Protein AF-0000000077172138 (afdb_homodimer)

Foldseek 3Di:
DDPPPPPPPPDPDPPPPPDPDPPPPPPPQPPPPPNDGAAAEVQADEDPEDPVLVVVVSQLVSCVQVVPLVSNLVQADQQAWEAEDPDDIQGGSVSVSVVSVVVVVQFDGWGWNWHYWDDYSFKIKTWTWIWTGGPVGDIDIWIKMKIFGADPVNGTRYIYIYTDCVVSND/DPPPPPPPPPPPDPPPPPDPDPVPPPPPQPPPPPNDGQAAEPQADEDPEDPVLVVVVSQLVSCVQVVPLVVNLVQADQQAWEAEDPDDIQGGSVSVSVVSVVVVVQFDGWGWNWHYWDDYSFKIKTWTWIWTGGPVGDIDIWIKMKIFGADPVNGTRYIYIYTDCVVSND

Nearest PDB structures (foldseek):
  5aig-assembly2_B  TM=8.989E-01  e=1.393E-08  unidentified
  5jpu-assembly1_B  TM=8.636E-01  e=1.039E-07  Rhodococcus erythropolis
  5cf1-assembly3_D  TM=8.329E-01  e=5.317E-08  Rhodococcus erythropolis
  3f14-assembly1_A-2  TM=7.791E-01  e=7.745E-07  Cytophaga hutchinsonii ATCC 33406
  6isl-assembly1_B-2  TM=7.648E-01  e=1.199E-05  Streptomyces xiamenensis 318

Organism: Gloeobacter violaceus (strain ATCC 29082 / PCC 7421) (NCBI:txid251221)

Radius of gyration: 31.58 Å; Cα contacts (8 Å, |Δi|>4): 576; chains: 2; bounding box: 42×49×193 Å

Sequence (340 aa):
MRFAIGLNSSPGTSCSAVAPSEKDIPYGQTWHRSGRRPMITSNLRTNQLSATAYEWYLTYLTALDAKDLQQYEQFLADECTMYSNNDPPMVGKATIVQGLSQYWPSFGTLEHDLLNIYGTDAAFVLEALNHYTRTDGRAITLRAVAFTDRNAAGLVSGVRFYTDTGPLFTMRFAIGLNSSPGTSCSAVAPSEKDIPYGQTWHRSGRRPMITSNLRTNQLSATAYEWYLTYLTALDAKDLQQYEQFLADECTMYSNNDPPMVGKATIVQGLSQYWPSFGTLEHDLLNIYGTDAAFVLEALNHYTRTDGRAITLRAVAFTDRNAAGLVSGVRFYTDTGPLFT

pLDDT: mean 83.8, std 27.16, range [24.53, 98.94]

InterPro domains:
  IPR032710 NTF2-like domain superfamily [SSF54427] (52-167)
  IPR037401 SnoaL-like domain [PF12680] (60-154)

Solvent-accessible surface area (backbone atoms only — not comparable to full-atom values): 19250 Å² total; per-residue (Å²): 137,83,82,76,78,79,79,78,77,76,80,80,79,79,78,76,79,74,74,80,73,80,74,74,57,70,78,80,67,56,66,48,84,80,77,46,78,58,80,43,54,90,63,45,74,44,71,51,48,49,72,68,48,44,53,51,47,52,54,52,48,48,24,58,40,65,64,33,62,73,63,44,53,71,48,47,27,68,73,15,34,37,33,51,53,78,48,83,62,37,68,21,38,69,49,41,52,55,52,46,68,65,48,60,72,70,36,56,47,47,42,58,34,36,35,36,32,33,42,45,77,47,43,31,36,37,39,30,42,35,40,32,24,26,77,86,64,54,74,49,76,37,46,38,35,39,37,40,31,38,44,97,87,68,24,32,38,33,3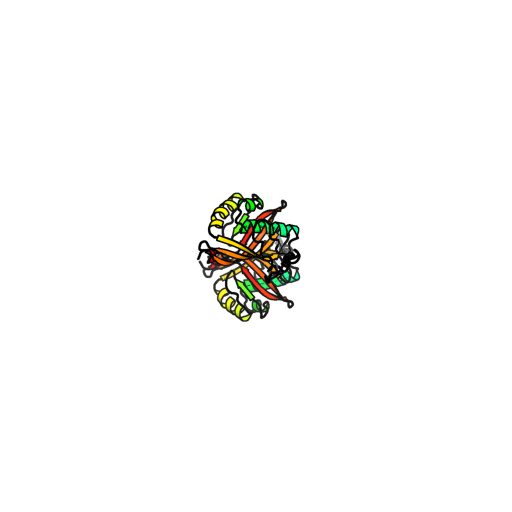8,40,36,36,64,72,63,64,70,68,78,102,136,82,81,74,78,77,79,78,76,74,81,80,80,78,78,76,78,74,72,77,73,81,74,75,56,71,77,80,66,56,67,48,84,80,79,45,78,56,79,43,55,90,63,44,75,44,70,52,48,48,74,68,47,42,54,52,48,52,55,53,48,48,23,58,40,65,66,33,62,73,63,44,54,71,48,47,27,67,72,15,35,38,33,50,52,77,49,81,62,37,68,22,38,68,50,41,51,54,51,47,66,64,47,61,73,70,36,57,48,48,41,60,33,36,36,36,32,34,41,44,76,47,42,30,38,38,37,30,42,36,40,32,26,26,76,85,63,53,75,49,76,37,45,36,35,39,36,41,31,37,45,98,86,68,26,32,40,34,38,40,36,35,65,72,62,63,70,70,77,102

Secondary structure (DSSP, 8-state):
---------------------GGGS-TT----TTSPPPPB-TT--EE-S-HHHHHHHHHHHHHHHTT-HHHHHTTEEEEEEEEETTSPPEESHHHHHHHHHHHGGGSS-EEEEEEEEEE-SSEEEEEEEEEEE-TTS-EEEEEEEEEEEE-TTS-EEEEEEEE--HHHH-/---------------------GGGS-TT----TTSPPPPB-TT--EE-S-HHHHHHHHHHHHHHHTT-HHHHHTTEEEEEEEEETTSPPEESHHHHHHHHHHHGGGSS-EEEEEEEEEE-SSEEEEEEEEEEE-TTS-EEEEEEEEEEEE-TTS-EEEEEEEE--HHHH-

Structure (mmCIF, N/CA/C/O backbone):
data_AF-0000000077172138-model_v1
#
loop_
_entity.id
_entity.type
_entity.pdbx_description
1 polymer 'Glr3052 protein'
#
loop_
_atom_site.group_PDB
_atom_site.id
_atom_site.type_symbol
_atom_site.label_atom_id
_atom_site.label_alt_id
_atom_site.label_comp_id
_atom_site.label_asym_id
_atom_site.label_entity_id
_atom_site.label_seq_id
_atom_site.pdbx_PDB_ins_code
_atom_site.Cartn_x
_atom_site.Cartn_y
_atom_site.Cartn_z
_atom_site.occupancy
_atom_site.B_iso_or_equiv
_atom_site.auth_seq_id
_atom_site.auth_comp_id
_atom_site.auth_asym_id
_atom_site.auth_atom_id
_atom_site.pdbx_PDB_model_num
ATOM 1 N N . MET A 1 1 ? 15.141 1.021 -97.438 1 25.89 1 MET A N 1
ATOM 2 C CA . MET A 1 1 ? 16.031 1.665 -96.5 1 25.89 1 MET A CA 1
ATOM 3 C C . MET A 1 1 ? 15.547 1.44 -95.062 1 25.89 1 MET A C 1
ATOM 5 O O . MET A 1 1 ? 14.547 2.031 -94.625 1 25.89 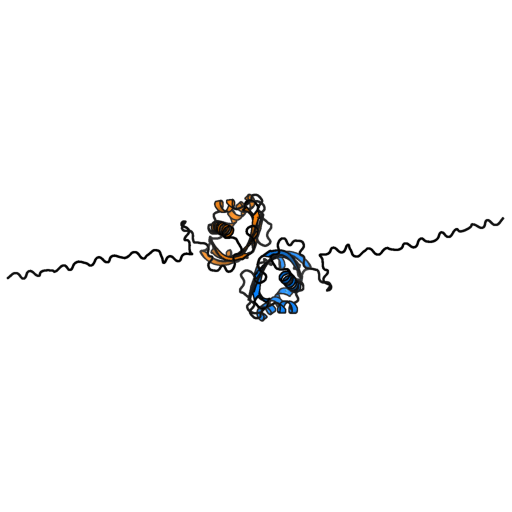1 MET A O 1
ATOM 9 N N . ARG A 1 2 ? 15.641 0.182 -94.5 1 27.84 2 ARG A N 1
ATOM 10 C CA . ARG A 1 2 ? 15.031 -0.586 -93.438 1 27.84 2 ARG A CA 1
ATOM 11 C C . ARG A 1 2 ? 15.508 -0.097 -92.062 1 27.84 2 ARG A C 1
ATOM 13 O O . ARG A 1 2 ? 16.703 -0.122 -91.75 1 27.84 2 ARG A O 1
ATOM 20 N N . PHE A 1 3 ? 14.875 0.963 -91.5 1 25.75 3 PHE A N 1
ATOM 21 C CA . PHE A 1 3 ? 15.25 1.685 -90.25 1 25.75 3 PHE A CA 1
ATOM 22 C C . PHE A 1 3 ? 15.266 0.753 -89.062 1 25.75 3 PHE A C 1
ATOM 24 O O . PHE A 1 3 ? 14.242 0.175 -88.688 1 25.75 3 PHE A O 1
ATOM 31 N N . ALA A 1 4 ? 16.297 -0.065 -88.812 1 24.64 4 ALA A N 1
ATOM 32 C CA . ALA A 1 4 ? 16.578 -1.018 -87.75 1 24.64 4 ALA A CA 1
ATOM 33 C C . ALA A 1 4 ? 16.641 -0.315 -86.375 1 24.64 4 ALA A C 1
ATOM 35 O O . ALA A 1 4 ? 17.516 0.515 -86.125 1 24.64 4 ALA A O 1
ATOM 36 N N . ILE A 1 5 ? 15.492 0.029 -85.812 1 28.33 5 ILE A N 1
ATOM 37 C CA . ILE A 1 5 ? 15.43 0.749 -84.562 1 28.33 5 ILE A CA 1
ATOM 38 C C . ILE A 1 5 ? 16.109 -0.073 -83.438 1 28.33 5 ILE A C 1
ATOM 40 O O . ILE A 1 5 ? 15.758 -1.237 -83.25 1 28.33 5 ILE A O 1
ATOM 44 N N . GLY A 1 6 ? 17.391 0.197 -83.125 1 24.53 6 GLY A N 1
ATOM 45 C CA . GLY A 1 6 ? 18.312 -0.41 -82.188 1 24.53 6 GLY A CA 1
ATOM 46 C C . GLY A 1 6 ? 17.812 -0.34 -80.75 1 24.53 6 GLY A C 1
ATOM 47 O O . GLY A 1 6 ? 17.625 0.75 -80.188 1 24.53 6 GLY A O 1
ATOM 48 N N . LEU A 1 7 ? 16.922 -1.238 -80.312 1 26.95 7 LEU A N 1
ATOM 49 C CA . LEU A 1 7 ? 16.312 -1.335 -79 1 26.95 7 LEU A CA 1
ATOM 50 C C . LEU A 1 7 ? 17.391 -1.508 -77.875 1 26.95 7 LEU A C 1
ATOM 52 O O . LEU A 1 7 ? 18.141 -2.484 -77.938 1 26.95 7 LEU A O 1
ATOM 56 N N . ASN A 1 8 ? 18.078 -0.405 -77.438 1 25.95 8 ASN A N 1
ATOM 57 C CA . ASN A 1 8 ? 19.109 -0.434 -76.438 1 25.95 8 ASN A CA 1
ATOM 58 C C . ASN A 1 8 ? 18.562 -0.958 -75.062 1 25.95 8 ASN A C 1
ATOM 60 O O . ASN A 1 8 ? 17.609 -0.397 -74.562 1 25.95 8 ASN A O 1
ATOM 64 N N . SER A 1 9 ? 18.5 -2.225 -74.812 1 25.33 9 SER A N 1
ATOM 65 C CA . SER A 1 9 ? 18.094 -2.93 -73.625 1 25.33 9 SER A CA 1
ATOM 66 C C . SER A 1 9 ? 18.906 -2.477 -72.438 1 25.33 9 SER A C 1
ATOM 68 O O . SER A 1 9 ? 20.125 -2.689 -72.375 1 25.33 9 SER A O 1
ATOM 70 N N . SER A 1 10 ? 18.672 -1.265 -71.875 1 27.02 10 SER A N 1
ATOM 71 C CA . SER A 1 10 ? 19.438 -0.826 -70.688 1 27.02 10 SER A CA 1
ATOM 72 C C . SER A 1 10 ? 19.375 -1.857 -69.562 1 27.02 10 SER A C 1
ATOM 74 O O . SER A 1 10 ? 18.328 -2.469 -69.375 1 27.02 10 SER A O 1
ATOM 76 N N . PRO A 1 11 ? 20.562 -2.34 -69.062 1 27.83 11 PRO A N 1
ATOM 77 C CA . PRO A 1 11 ? 20.797 -3.361 -68.062 1 27.83 11 PRO A CA 1
ATOM 78 C C . PRO A 1 11 ? 20.156 -3.006 -66.75 1 27.83 11 PRO A C 1
ATOM 80 O O . PRO A 1 11 ? 20.047 -1.826 -66.375 1 27.83 11 PRO A O 1
ATOM 83 N N . GLY A 1 12 ? 19.078 -3.715 -66.312 1 25.02 12 GLY A N 1
ATOM 84 C CA . GLY A 1 12 ? 18.312 -3.635 -65.062 1 25.02 12 GLY A CA 1
ATOM 85 C C . GLY A 1 12 ? 19.188 -3.678 -63.844 1 25.02 12 GLY A C 1
ATOM 86 O O . GLY A 1 12 ? 20.109 -4.492 -63.75 1 25.02 12 GLY A O 1
ATOM 87 N N . THR A 1 13 ? 19.484 -2.471 -63.188 1 27.38 13 THR A N 1
ATOM 88 C CA . THR A 1 13 ? 20.219 -2.252 -61.969 1 27.38 13 THR A CA 1
ATOM 89 C C . THR A 1 13 ? 19.641 -3.104 -60.812 1 27.38 13 THR A C 1
ATOM 91 O O . THR A 1 13 ? 18.453 -3.021 -60.531 1 27.38 13 THR A O 1
ATOM 94 N N . SER A 1 14 ? 20.266 -4.227 -60.5 1 25.73 14 SER A N 1
ATOM 95 C CA . SER A 1 14 ? 19.969 -5.141 -59.406 1 25.73 14 SER A CA 1
ATOM 96 C C . SER A 1 14 ? 19.984 -4.418 -58.062 1 25.73 14 SER A C 1
ATOM 98 O O . SER A 1 14 ? 20.984 -3.793 -57.688 1 25.73 14 SER A O 1
ATOM 100 N N . CYS A 1 15 ? 18.891 -3.783 -57.562 1 26.97 15 CYS A N 1
ATOM 101 C CA . CYS A 1 15 ? 18.719 -3.178 -56.25 1 26.97 15 CYS A CA 1
ATOM 102 C C . CYS A 1 15 ? 19.094 -4.16 -55.125 1 26.97 15 CYS A C 1
ATOM 104 O O . CYS A 1 15 ? 18.453 -5.195 -54.969 1 26.97 15 CYS A O 1
ATOM 106 N N . SER A 1 16 ? 20.391 -4.293 -54.844 1 27.05 16 SER A N 1
ATOM 107 C CA . SER A 1 16 ? 20.812 -5.059 -53.656 1 27.05 16 SER A CA 1
ATOM 108 C C . SER A 1 16 ? 20.125 -4.547 -52.406 1 27.05 16 SER A C 1
ATOM 110 O O . SER A 1 16 ? 20.344 -3.404 -52 1 27.05 16 SER A O 1
ATOM 112 N N . ALA A 1 17 ? 18.953 -5.012 -51.969 1 27.81 17 ALA A N 1
ATOM 113 C CA . ALA A 1 17 ? 18.328 -4.777 -50.688 1 27.81 17 ALA A CA 1
ATOM 114 C C . ALA A 1 17 ? 19.297 -5.047 -49.531 1 27.81 17 ALA A C 1
ATOM 116 O O . ALA A 1 17 ? 19.719 -6.188 -49.312 1 27.81 17 ALA A O 1
ATOM 117 N N . VAL A 1 18 ? 20.125 -4.059 -49.156 1 28.64 18 VAL A N 1
ATOM 118 C CA . VAL A 1 18 ? 20.906 -4.172 -47.906 1 28.64 18 VAL A CA 1
ATOM 119 C C . VAL A 1 18 ? 19.984 -4.461 -46.75 1 28.64 18 VAL A C 1
ATOM 121 O O . VAL A 1 18 ? 19.031 -3.713 -46.5 1 28.64 18 VAL A O 1
ATOM 124 N N . ALA A 1 19 ? 19.984 -5.695 -46.219 1 32.81 19 ALA A N 1
ATOM 125 C CA . ALA A 1 19 ? 19.266 -6.07 -45 1 32.81 19 ALA A CA 1
ATOM 126 C C . ALA A 1 19 ? 19.594 -5.121 -43.844 1 32.81 19 ALA A C 1
ATOM 128 O O . ALA A 1 19 ? 20.75 -4.797 -43.625 1 32.81 19 ALA A O 1
ATOM 129 N N . PRO A 1 20 ? 18.641 -4.289 -43.375 1 27.17 20 PRO A N 1
ATOM 130 C CA . PRO A 1 20 ? 18.953 -3.396 -42.25 1 27.17 20 PRO A CA 1
ATOM 131 C C . PRO A 1 20 ? 19.656 -4.117 -41.094 1 27.17 20 PRO A C 1
ATOM 133 O O . PRO A 1 20 ? 19.469 -5.324 -40.906 1 27.17 20 PRO A O 1
ATOM 136 N N . SER A 1 21 ? 20.828 -3.682 -40.688 1 27.2 21 SER A N 1
ATOM 137 C CA . SER A 1 21 ? 21.609 -4.121 -39.531 1 27.2 21 SER A CA 1
ATOM 138 C C . SER A 1 21 ? 20.75 -4.172 -38.281 1 27.2 21 SER A C 1
ATOM 140 O O . SER A 1 21 ? 19.781 -3.414 -38.156 1 27.2 21 SER A O 1
ATOM 142 N N . GLU A 1 22 ? 20.781 -5.301 -37.469 1 27.77 22 GLU A N 1
ATOM 143 C CA . GLU A 1 22 ? 20.188 -5.684 -36.188 1 27.77 22 GLU A CA 1
ATOM 144 C C . GLU A 1 22 ? 20.422 -4.613 -35.156 1 27.77 22 GLU A C 1
ATOM 146 O O . GLU A 1 22 ? 20.188 -4.844 -33.969 1 27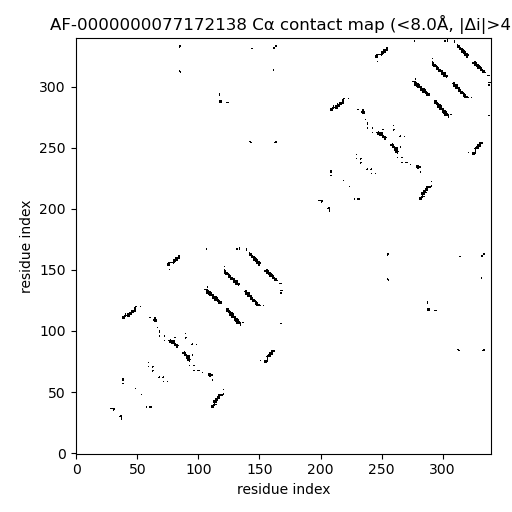.77 22 GLU A O 1
ATOM 151 N N . LYS A 1 23 ? 21.172 -3.539 -35.281 1 34.12 23 LYS A N 1
ATOM 152 C CA . LYS A 1 23 ? 21.438 -2.588 -34.188 1 34.12 23 LYS A CA 1
ATOM 153 C C . LYS A 1 23 ? 20.141 -2.035 -33.625 1 34.12 23 LYS A C 1
ATOM 155 O O . LYS A 1 23 ? 20.141 -1.364 -32.594 1 34.12 23 LYS A O 1
ATOM 160 N N . ASP A 1 24 ? 19.234 -1.75 -34.5 1 30.67 24 ASP A N 1
ATOM 161 C CA . ASP A 1 24 ? 18.234 -0.844 -33.938 1 30.67 24 ASP A CA 1
ATOM 162 C C . ASP A 1 24 ? 17.25 -1.59 -33.031 1 30.67 24 ASP A C 1
ATOM 164 O O . ASP A 1 24 ? 16.078 -1.239 -32.969 1 30.67 24 ASP A O 1
ATOM 168 N N . ILE A 1 25 ? 17.516 -2.834 -32.719 1 33 25 ILE A N 1
ATOM 169 C CA . ILE A 1 25 ? 16.531 -3.312 -31.75 1 33 25 ILE A CA 1
ATOM 170 C C . ILE A 1 25 ? 16.719 -2.59 -30.422 1 33 25 ILE A C 1
ATOM 172 O O . ILE A 1 25 ? 17.812 -2.596 -29.844 1 33 25 ILE A O 1
ATOM 176 N N . PRO A 1 26 ? 15.984 -1.641 -30.109 1 32.78 26 PRO A N 1
ATOM 177 C CA . PRO A 1 26 ? 16.203 -1.063 -28.781 1 32.78 26 PRO A CA 1
ATOM 178 C C . PRO A 1 26 ? 16.406 -2.125 -27.703 1 32.78 26 PRO A C 1
ATOM 180 O O . PRO A 1 26 ? 15.742 -3.166 -27.719 1 32.78 26 PRO A O 1
ATOM 183 N N . TYR A 1 27 ? 17.594 -2.207 -27.078 1 34.84 27 TYR A N 1
ATOM 184 C CA . TYR A 1 27 ? 18.172 -3.137 -26.109 1 34.84 27 TYR A CA 1
ATOM 185 C C . TYR A 1 27 ? 17.094 -3.646 -25.141 1 34.84 27 TYR A C 1
ATOM 187 O O . TYR A 1 27 ? 17.156 -4.797 -24.703 1 34.84 27 TYR A O 1
ATOM 195 N N . GLY A 1 28 ? 16.297 -2.77 -24.469 1 37.75 28 GLY A N 1
ATOM 196 C CA . GLY A 1 28 ? 15.703 -3.158 -23.203 1 37.75 28 GLY A CA 1
ATOM 197 C C . GLY A 1 28 ? 14.5 -4.078 -23.359 1 37.75 28 GLY A C 1
ATOM 198 O O . GLY A 1 28 ? 13.883 -4.469 -22.375 1 37.75 28 GLY A O 1
ATOM 199 N N . GLN A 1 29 ? 13.82 -3.957 -24.344 1 37.03 29 GLN A N 1
ATOM 200 C CA . GLN A 1 29 ? 12.641 -4.816 -24.406 1 37.03 29 GLN A CA 1
ATOM 201 C C . GLN A 1 29 ? 13.031 -6.258 -24.734 1 37.03 29 GLN A C 1
ATOM 203 O O . GLN A 1 29 ? 13.305 -6.59 -25.891 1 37.03 29 GLN A O 1
ATOM 208 N N . THR A 1 30 ? 13.742 -6.891 -23.844 1 36.53 30 THR A N 1
ATOM 209 C CA . THR A 1 30 ? 13.945 -8.297 -24.156 1 36.53 30 THR A CA 1
ATOM 210 C C . THR A 1 30 ? 12.625 -8.969 -24.531 1 36.53 30 THR A C 1
ATOM 212 O O . THR A 1 30 ? 11.688 -8.992 -23.734 1 36.53 30 THR A O 1
ATOM 215 N N . TRP A 1 31 ? 12.312 -8.891 -25.672 1 36.72 31 TRP A N 1
ATOM 216 C CA . TRP A 1 31 ? 11.234 -9.773 -26.109 1 36.72 31 TRP A CA 1
ATOM 217 C C . TRP A 1 31 ? 11.422 -11.18 -25.547 1 36.72 31 TRP A C 1
ATOM 219 O O . TRP A 1 31 ? 12.484 -11.781 -25.719 1 36.72 31 TRP A O 1
ATOM 229 N N . HIS A 1 32 ? 10.984 -11.406 -24.312 1 41.28 32 HIS A N 1
ATOM 230 C CA . HIS A 1 32 ? 11.016 -12.82 -23.953 1 41.28 32 HIS A CA 1
ATOM 231 C C . HIS A 1 32 ? 10.469 -13.68 -25.094 1 41.28 32 HIS A C 1
ATOM 233 O O . HIS A 1 32 ? 9.602 -13.242 -25.844 1 41.28 32 HIS A O 1
ATOM 239 N N . ARG A 1 33 ? 11.156 -14.5 -25.531 1 39.34 33 ARG A N 1
ATOM 240 C CA . ARG A 1 33 ? 10.906 -15.492 -26.578 1 39.34 33 ARG A CA 1
ATOM 241 C C . ARG A 1 33 ? 9.445 -15.945 -26.562 1 39.34 33 ARG A C 1
ATOM 243 O O . ARG A 1 33 ? 8.922 -16.406 -27.578 1 39.34 33 ARG A O 1
ATOM 250 N N . SER A 1 34 ? 8.867 -16.125 -25.328 1 46 34 SER A N 1
ATOM 251 C CA . SER A 1 34 ? 7.629 -16.891 -25.266 1 46 34 SER A CA 1
ATOM 252 C C . SER A 1 34 ? 6.43 -16.031 -25.641 1 46 34 SER A C 1
ATOM 254 O O . SER A 1 34 ? 5.281 -16.406 -25.375 1 46 34 SER A O 1
ATOM 256 N N . GLY A 1 35 ? 6.613 -15.086 -26.625 1 51.84 35 GLY A N 1
ATOM 257 C CA . GLY A 1 35 ? 5.449 -14.305 -27.031 1 51.84 35 GLY A CA 1
ATOM 258 C C . GLY A 1 35 ? 4.871 -13.469 -25.906 1 51.84 35 GLY A C 1
ATOM 259 O O . GLY A 1 35 ? 3.807 -12.867 -26.062 1 51.84 35 GLY A O 1
ATOM 260 N N . ARG A 1 36 ? 5.457 -13.695 -24.812 1 59.19 36 ARG A N 1
ATOM 261 C CA . ARG A 1 36 ? 4.879 -12.977 -23.688 1 59.19 36 ARG A CA 1
ATOM 262 C C . ARG A 1 36 ? 5.387 -11.539 -23.641 1 59.19 36 ARG A C 1
ATOM 264 O O . ARG A 1 36 ? 6.547 -11.273 -23.953 1 59.19 36 ARG A O 1
ATOM 271 N N . ARG A 1 37 ? 4.449 -10.68 -23.5 1 72.56 37 ARG A N 1
ATOM 272 C CA . ARG A 1 37 ? 4.758 -9.258 -23.391 1 72.56 37 ARG A CA 1
ATOM 273 C C . ARG A 1 37 ? 5.656 -8.984 -22.188 1 72.56 37 ARG A C 1
ATOM 275 O O . ARG A 1 37 ? 5.402 -9.484 -21.094 1 72.56 37 ARG A O 1
ATOM 282 N N . PRO A 1 38 ? 6.738 -8.398 -22.5 1 87.06 38 PRO A N 1
ATOM 283 C CA . PRO A 1 38 ? 7.668 -8.078 -21.406 1 87.06 38 PRO A CA 1
ATOM 284 C C . PRO A 1 38 ? 7.035 -7.207 -20.328 1 87.06 38 PRO A C 1
ATOM 286 O O . PRO A 1 38 ? 6.086 -6.473 -20.594 1 87.06 38 PRO A O 1
ATOM 289 N N . MET A 1 39 ? 7.523 -7.422 -19.062 1 94.75 39 MET A N 1
ATOM 290 C CA . MET A 1 39 ? 7.145 -6.551 -17.953 1 94.75 39 MET A CA 1
ATOM 291 C C . MET A 1 39 ? 7.379 -5.086 -18.312 1 94.75 39 MET A C 1
ATOM 293 O O . MET A 1 39 ? 8.406 -4.746 -18.906 1 94.75 39 MET A O 1
ATOM 297 N N . ILE A 1 40 ? 6.43 -4.258 -18.031 1 97.62 40 ILE A N 1
ATOM 298 C CA . ILE A 1 40 ? 6.609 -2.826 -18.266 1 97.62 40 ILE A CA 1
ATOM 299 C C . ILE A 1 40 ? 7.453 -2.223 -17.156 1 97.62 40 ILE A C 1
ATOM 301 O O . ILE A 1 40 ? 7.016 -2.15 -16 1 97.62 40 ILE A O 1
ATOM 305 N N . THR A 1 41 ? 8.641 -1.782 -17.469 1 98.12 41 THR A N 1
ATOM 306 C CA . THR A 1 41 ? 9.547 -1.271 -16.438 1 98.12 41 THR A CA 1
ATOM 307 C C . THR A 1 41 ? 10.047 0.124 -16.812 1 98.12 41 THR A C 1
ATOM 309 O O . THR A 1 41 ? 10.906 0.683 -16.125 1 98.12 41 THR A O 1
ATOM 312 N N . SER A 1 42 ? 9.539 0.71 -17.859 1 97.38 42 SER A N 1
ATOM 313 C CA . SER A 1 42 ? 10.023 1.995 -18.344 1 97.38 42 SER A CA 1
ATOM 314 C C . SER A 1 42 ? 9.695 3.121 -17.375 1 97.38 42 SER A C 1
ATOM 316 O O . SER A 1 42 ? 10.328 4.18 -17.406 1 97.38 42 SER A O 1
ATOM 318 N N . ASN A 1 43 ? 8.727 2.91 -16.469 1 98.12 43 ASN A N 1
ATOM 319 C CA . ASN A 1 43 ? 8.312 3.939 -15.531 1 98.12 43 ASN A CA 1
ATOM 320 C C . ASN A 1 43 ? 8.906 3.693 -14.141 1 98.12 43 ASN A C 1
ATOM 322 O O . ASN A 1 43 ? 8.594 4.422 -13.195 1 98.12 43 ASN A O 1
ATOM 326 N N . LEU A 1 44 ? 9.727 2.715 -14.039 1 98.44 44 LEU A N 1
ATOM 327 C CA . LEU A 1 44 ? 10.328 2.381 -12.75 1 98.44 44 LEU A CA 1
ATOM 328 C C . LEU A 1 44 ? 11.336 3.441 -12.328 1 98.44 44 LEU A C 1
ATOM 330 O O . LEU A 1 44 ? 12.398 3.572 -12.945 1 98.44 44 LEU A O 1
ATOM 334 N N . ARG A 1 45 ? 11.023 4.102 -11.273 1 97.56 45 ARG A N 1
ATOM 335 C CA . ARG A 1 45 ? 11.859 5.207 -10.812 1 97.56 45 ARG A CA 1
ATOM 336 C C . ARG A 1 45 ? 12.984 4.703 -9.922 1 97.56 45 ARG A C 1
ATOM 338 O O . ARG A 1 45 ? 14.117 5.18 -10.008 1 97.56 45 ARG A O 1
ATOM 345 N N . THR A 1 46 ? 12.625 3.848 -9.016 1 97.69 46 THR A N 1
ATOM 346 C CA . THR A 1 46 ? 13.57 3.32 -8.031 1 97.69 46 THR A CA 1
ATOM 347 C C . THR A 1 46 ? 13.477 1.798 -7.965 1 97.69 46 THR A C 1
ATOM 349 O O . THR A 1 46 ? 12.383 1.234 -7.957 1 97.69 46 THR A O 1
ATOM 352 N N . ASN A 1 47 ? 14.555 1.135 -7.988 1 98.62 47 ASN A N 1
ATOM 353 C CA . ASN A 1 47 ? 14.711 -0.286 -7.699 1 98.62 47 ASN A CA 1
ATOM 354 C C . ASN A 1 47 ? 15.859 -0.536 -6.723 1 98.62 47 ASN A C 1
ATOM 356 O O . ASN A 1 47 ? 17.031 -0.335 -7.062 1 98.62 47 ASN A O 1
ATOM 360 N N . GLN A 1 48 ? 15.508 -1.063 -5.535 1 98.69 48 GLN A N 1
ATOM 361 C CA . GLN A 1 48 ? 16.547 -1.246 -4.52 1 98.69 48 GLN A CA 1
ATOM 362 C C . GLN A 1 48 ? 17 -2.701 -4.453 1 98.69 48 GLN A C 1
ATOM 364 O O . GLN A 1 48 ? 17.859 -3.051 -3.643 1 98.69 48 GLN A O 1
ATOM 369 N N . LEU A 1 49 ? 16.438 -3.547 -5.242 1 98.75 49 LEU A N 1
ATOM 370 C CA . LEU A 1 49 ? 16.844 -4.949 -5.246 1 98.75 49 LEU A CA 1
ATOM 371 C C . LEU A 1 49 ? 18.172 -5.129 -5.988 1 98.75 49 LEU A C 1
ATOM 373 O O . LEU A 1 49 ? 18.484 -4.355 -6.895 1 98.75 49 LEU A O 1
ATOM 377 N N . SER A 1 50 ? 18.875 -6.188 -5.559 1 98.69 50 SER A N 1
ATOM 378 C CA . SER A 1 50 ? 20 -6.625 -6.371 1 98.69 50 SER A CA 1
ATOM 379 C C . SER A 1 50 ? 19.547 -7.09 -7.75 1 98.69 50 SER A C 1
ATOM 381 O O . SER A 1 50 ? 18.359 -7.367 -7.957 1 98.69 50 SER A O 1
ATOM 383 N N . ALA A 1 51 ? 20.453 -7.176 -8.648 1 98.31 51 ALA A N 1
ATOM 384 C CA . ALA A 1 51 ? 20.141 -7.625 -10 1 98.31 51 ALA A CA 1
ATOM 385 C C . ALA A 1 51 ? 19.516 -9.016 -9.992 1 98.31 51 ALA A C 1
ATOM 387 O O . ALA A 1 51 ? 18.547 -9.273 -10.711 1 98.31 51 ALA A O 1
ATOM 388 N N . THR A 1 52 ? 20.031 -9.859 -9.156 1 98.25 52 THR A N 1
ATOM 389 C CA . THR A 1 52 ? 19.547 -11.227 -9.086 1 98.25 52 THR A CA 1
ATOM 390 C C . THR A 1 52 ? 18.141 -11.273 -8.492 1 98.25 52 THR A C 1
ATOM 392 O O . THR A 1 52 ? 17.25 -11.961 -9.016 1 98.25 52 THR A O 1
ATOM 395 N N . ALA A 1 53 ? 17.938 -10.594 -7.438 1 98.69 53 ALA A N 1
ATOM 396 C CA . ALA A 1 53 ? 16.609 -10.555 -6.805 1 98.69 53 ALA A CA 1
ATOM 397 C C . ALA A 1 53 ? 15.578 -9.922 -7.73 1 98.69 53 ALA A C 1
ATOM 399 O O . ALA A 1 53 ? 14.422 -10.344 -7.766 1 98.69 53 ALA A O 1
ATOM 400 N N . TYR A 1 54 ? 15.969 -8.906 -8.445 1 98.75 54 TYR A N 1
ATOM 401 C CA . TYR A 1 54 ? 15.078 -8.219 -9.375 1 98.75 54 TYR A CA 1
ATOM 402 C C . TYR A 1 54 ? 14.664 -9.141 -10.516 1 98.75 54 TYR A C 1
ATOM 404 O O . TYR A 1 54 ? 13.484 -9.188 -10.891 1 98.75 54 TYR A O 1
ATOM 412 N N . GLU A 1 55 ? 15.57 -9.867 -11.055 1 97.94 55 GLU A N 1
ATOM 413 C CA . GLU A 1 55 ? 15.25 -10.836 -12.102 1 97.94 55 GLU A CA 1
ATOM 414 C C . GLU A 1 55 ? 14.281 -11.891 -11.594 1 97.94 55 GLU A C 1
ATOM 416 O O . GLU A 1 55 ? 13.328 -12.258 -12.289 1 97.94 55 GLU A O 1
ATOM 421 N N . TRP A 1 56 ? 14.562 -12.391 -10.422 1 98.5 56 TRP A N 1
ATOM 422 C CA . TRP A 1 56 ? 13.641 -13.32 -9.797 1 98.5 56 TRP A CA 1
ATOM 423 C C . TRP A 1 56 ? 12.242 -12.711 -9.688 1 98.5 56 TRP A C 1
ATOM 425 O O . TRP A 1 56 ? 11.25 -13.359 -10.023 1 98.5 56 TRP A O 1
ATOM 435 N N . TYR A 1 57 ? 12.211 -11.531 -9.234 1 98.81 57 TYR A N 1
ATOM 436 C CA . TYR A 1 57 ? 10.922 -10.875 -9.008 1 98.81 57 TYR A CA 1
ATOM 437 C C . TYR A 1 57 ? 10.172 -10.672 -10.312 1 98.81 57 TYR A C 1
ATOM 439 O O . TYR A 1 57 ? 8.945 -10.82 -10.359 1 98.81 57 TYR A O 1
ATOM 447 N N . LEU A 1 58 ? 10.852 -10.305 -11.391 1 98.5 58 LEU A N 1
ATOM 448 C CA . LEU A 1 58 ? 10.211 -10.172 -12.688 1 98.5 58 LEU A CA 1
ATOM 449 C C . LEU A 1 58 ? 9.609 -11.5 -13.141 1 98.5 58 LEU A C 1
ATOM 451 O O . LEU A 1 58 ? 8.531 -11.531 -13.734 1 98.5 58 LEU A O 1
ATOM 455 N N . THR A 1 59 ? 10.281 -12.602 -12.867 1 98.12 59 THR A N 1
ATOM 456 C CA . THR A 1 59 ? 9.734 -13.914 -13.195 1 98.12 59 THR A CA 1
ATOM 457 C C . THR A 1 59 ? 8.484 -14.203 -12.375 1 98.12 59 THR A C 1
ATOM 459 O O . THR A 1 59 ? 7.512 -14.758 -12.883 1 98.12 59 THR A O 1
ATOM 462 N N . TYR A 1 60 ? 8.562 -13.789 -11.172 1 98.69 60 TYR A N 1
ATOM 463 C CA . TYR A 1 60 ? 7.422 -13.891 -10.266 1 98.69 60 TYR A CA 1
ATOM 464 C C . TYR A 1 60 ? 6.227 -13.117 -10.805 1 98.69 60 TYR A C 1
ATOM 466 O O . TYR A 1 60 ? 5.125 -13.656 -10.906 1 98.69 60 TYR A O 1
ATOM 474 N N . LEU A 1 61 ? 6.422 -11.922 -11.164 1 98.75 61 LEU A N 1
ATOM 475 C CA . LEU A 1 61 ? 5.359 -11.062 -11.672 1 98.75 61 LEU A CA 1
ATOM 476 C C . LEU A 1 61 ? 4.855 -11.562 -13.023 1 98.75 61 LEU A C 1
ATOM 478 O O . LEU A 1 61 ? 3.672 -11.43 -13.336 1 98.75 61 LEU A O 1
ATOM 482 N N . THR A 1 62 ? 5.734 -12.109 -13.773 1 98 62 THR A N 1
ATOM 483 C CA . THR A 1 62 ? 5.34 -12.672 -15.062 1 98 62 THR A CA 1
ATOM 484 C C . THR A 1 62 ? 4.348 -13.812 -14.875 1 98 62 THR A C 1
ATOM 486 O O . THR A 1 62 ? 3.385 -13.938 -15.633 1 98 62 THR A O 1
ATOM 489 N N . ALA A 1 63 ? 4.59 -14.617 -13.891 1 97.62 63 ALA A N 1
ATOM 490 C CA . ALA A 1 63 ? 3.645 -15.688 -13.586 1 97.62 63 ALA A CA 1
ATOM 491 C C . ALA A 1 63 ? 2.281 -15.125 -13.195 1 97.62 63 ALA A C 1
ATOM 493 O O . ALA A 1 63 ? 1.244 -15.688 -13.562 1 97.62 63 ALA A O 1
ATOM 494 N N . LEU A 1 64 ? 2.248 -14.047 -12.461 1 98.19 64 LEU A N 1
ATOM 495 C CA . LEU A 1 64 ? 1.014 -13.367 -12.086 1 98.19 64 LEU A CA 1
AT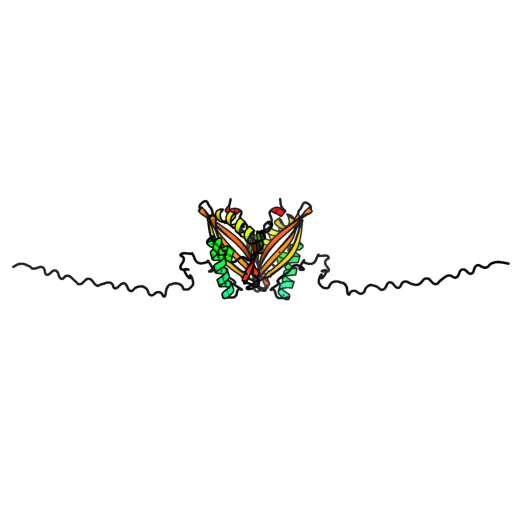OM 496 C C . LEU A 1 64 ? 0.304 -12.812 -13.32 1 98.19 64 LEU A C 1
ATOM 498 O O . LEU A 1 64 ? -0.889 -13.055 -13.516 1 98.19 64 LEU A O 1
ATOM 502 N N . ASP A 1 65 ? 1.034 -12.148 -14.133 1 97.94 65 ASP A N 1
ATOM 503 C CA . ASP A 1 65 ? 0.463 -11.523 -15.328 1 97.94 65 ASP A CA 1
ATOM 504 C C . ASP A 1 65 ? -0.128 -12.57 -16.266 1 97.94 65 ASP A C 1
ATOM 506 O O . ASP A 1 65 ? -1.133 -12.312 -16.938 1 97.94 65 ASP A O 1
ATOM 510 N N . ALA A 1 66 ? 0.504 -13.688 -16.312 1 96.94 66 ALA A N 1
ATOM 511 C CA . ALA A 1 66 ? 0.046 -14.781 -17.156 1 96.94 66 ALA A CA 1
ATOM 512 C C . ALA A 1 66 ? -1.104 -15.539 -16.516 1 96.94 66 ALA A C 1
ATOM 514 O O . ALA A 1 66 ? -1.695 -16.438 -17.125 1 96.94 66 ALA A O 1
ATOM 515 N N . LYS A 1 67 ? -1.321 -15.25 -15.328 1 97.25 67 LYS A N 1
ATOM 516 C CA . LYS A 1 67 ? -2.275 -16.016 -14.531 1 97.25 67 LYS A CA 1
ATOM 517 C C . LYS A 1 67 ? -1.95 -17.5 -14.562 1 97.25 67 LYS A C 1
ATOM 519 O O . LYS A 1 67 ? -2.842 -18.328 -14.75 1 97.25 67 LYS A O 1
ATOM 524 N N . ASP A 1 68 ? -0.668 -17.734 -14.5 1 97.25 68 ASP A N 1
ATOM 525 C CA . ASP A 1 68 ? -0.144 -19.094 -14.477 1 97.25 68 ASP A CA 1
ATOM 526 C C . ASP A 1 68 ? -0.022 -19.609 -13.047 1 97.25 68 ASP A C 1
ATOM 528 O O . ASP A 1 68 ? 1.036 -19.5 -12.43 1 97.25 68 ASP A O 1
ATOM 532 N N . LEU A 1 69 ? -1.065 -20.266 -12.602 1 98 69 LEU A N 1
ATOM 533 C CA . LEU A 1 69 ? -1.157 -20.703 -11.211 1 98 69 LEU A CA 1
ATOM 534 C C . LEU A 1 69 ? -0.096 -21.75 -10.891 1 98 69 LEU A C 1
ATOM 536 O O . LEU A 1 69 ? 0.468 -21.75 -9.797 1 98 69 LEU A O 1
ATOM 540 N N . GLN A 1 70 ? 0.151 -22.609 -11.789 1 97.75 70 GLN A N 1
ATOM 541 C CA . GLN A 1 70 ? 1.141 -23.656 -11.578 1 97.75 70 GLN A CA 1
ATOM 542 C C . GLN A 1 70 ? 2.531 -23.062 -11.359 1 97.75 70 GLN A C 1
ATOM 544 O O . GLN A 1 70 ? 3.242 -23.453 -10.43 1 97.75 70 GLN A O 1
ATOM 549 N N . GLN A 1 71 ? 2.871 -22.203 -12.172 1 98 71 GLN A N 1
ATOM 550 C CA . GLN A 1 71 ? 4.168 -21.562 -12.008 1 98 71 GLN A CA 1
ATOM 551 C C . GLN A 1 71 ? 4.203 -20.703 -10.742 1 98 71 GLN A C 1
ATOM 553 O O . GLN A 1 71 ? 5.191 -20.719 -10 1 98 71 GLN A O 1
ATOM 558 N N . TYR A 1 72 ? 3.176 -19.938 -10.445 1 98.69 72 TYR A N 1
ATOM 559 C CA . TYR A 1 72 ? 3.133 -19.047 -9.289 1 98.69 72 TYR A CA 1
ATOM 560 C C . TYR A 1 72 ? 3.295 -19.812 -7.992 1 98.69 72 TYR A C 1
ATOM 562 O O . TYR A 1 72 ? 4.016 -19.391 -7.086 1 98.69 72 TYR A O 1
ATOM 570 N N . GLU A 1 73 ? 2.639 -20.922 -7.969 1 98.75 73 GLU A N 1
ATOM 571 C CA . GLU A 1 73 ? 2.676 -21.766 -6.777 1 98.75 73 GLU A CA 1
ATOM 572 C C . GLU A 1 73 ? 4.109 -22.141 -6.41 1 98.75 73 GLU A C 1
ATOM 574 O O . GLU A 1 73 ? 4.438 -22.281 -5.23 1 98.75 73 GLU A O 1
ATOM 579 N N . GLN A 1 74 ? 4.961 -22.234 -7.328 1 98.56 74 GLN A N 1
ATOM 580 C CA . GLN A 1 74 ? 6.336 -22.672 -7.105 1 98.56 74 GLN A CA 1
ATOM 581 C C . GLN A 1 74 ? 7.129 -21.609 -6.348 1 98.56 74 GLN A C 1
ATOM 583 O O . GLN A 1 74 ? 8.18 -21.922 -5.766 1 98.56 74 GLN A O 1
ATOM 588 N N . PHE A 1 75 ? 6.719 -20.422 -6.348 1 98.88 75 PHE A N 1
ATOM 589 C CA . PHE A 1 75 ? 7.422 -19.344 -5.668 1 98.88 75 PHE A CA 1
ATOM 590 C C . PHE A 1 75 ? 7.051 -19.297 -4.191 1 98.88 75 PHE A C 1
ATOM 592 O O . PHE A 1 75 ? 7.73 -18.641 -3.395 1 98.88 75 PHE A O 1
ATOM 599 N N . LEU A 1 76 ? 5.973 -19.953 -3.771 1 98.94 76 LEU A N 1
ATOM 600 C CA . LEU A 1 76 ? 5.41 -19.797 -2.436 1 98.94 76 LEU A CA 1
ATOM 601 C C . LEU A 1 76 ? 5.984 -20.828 -1.476 1 98.94 76 LEU A C 1
ATOM 603 O O . LEU A 1 76 ? 6.121 -22.016 -1.831 1 98.94 76 LEU A O 1
ATOM 607 N N . ALA A 1 77 ? 6.328 -20.391 -0.291 1 98.88 77 ALA A N 1
ATOM 608 C CA . ALA A 1 77 ? 6.578 -21.312 0.811 1 98.88 77 ALA A CA 1
ATOM 609 C C . ALA A 1 77 ? 5.289 -21.984 1.273 1 98.88 77 ALA A C 1
ATOM 611 O O . ALA A 1 77 ? 4.203 -21.422 1.137 1 98.88 77 ALA A O 1
ATOM 612 N N . ASP A 1 78 ? 5.367 -23.109 1.913 1 98.62 78 ASP A N 1
ATOM 613 C CA . ASP A 1 78 ? 4.195 -23.844 2.385 1 98.62 78 ASP A CA 1
ATOM 614 C C . ASP A 1 78 ? 3.436 -23.047 3.439 1 98.62 78 ASP A C 1
ATOM 616 O O . ASP A 1 78 ? 2.205 -23.109 3.506 1 98.62 78 ASP A O 1
ATOM 620 N N . GLU A 1 79 ? 4.172 -22.25 4.168 1 98.38 79 GLU A N 1
ATOM 621 C CA . GLU A 1 79 ? 3.574 -21.531 5.289 1 98.38 79 GLU A CA 1
ATOM 622 C C . GLU A 1 79 ? 3.24 -20.094 4.902 1 98.38 79 GLU A C 1
ATOM 624 O O . GLU A 1 79 ? 2.982 -19.266 5.773 1 98.38 79 GLU A O 1
ATOM 629 N N . CYS A 1 80 ? 3.262 -19.812 3.662 1 98.88 80 CYS A N 1
ATOM 630 C CA . CYS A 1 80 ? 3.037 -18.438 3.209 1 98.88 80 CYS A CA 1
ATOM 631 C C . CYS A 1 80 ? 1.711 -17.906 3.73 1 98.88 80 CYS A C 1
ATOM 633 O O . CYS A 1 80 ? 0.707 -18.625 3.74 1 98.88 80 CYS A O 1
ATOM 635 N N . THR A 1 81 ? 1.697 -16.672 4.152 1 98.88 81 THR A N 1
ATOM 636 C CA . THR A 1 81 ? 0.49 -15.945 4.52 1 98.88 81 THR A CA 1
ATOM 637 C C . THR A 1 81 ? 0.266 -14.766 3.584 1 98.88 81 THR A C 1
ATOM 639 O O . THR A 1 81 ? 1.21 -14.047 3.246 1 98.88 81 THR A O 1
ATOM 642 N N . MET A 1 82 ? -0.966 -14.57 3.188 1 98.88 82 MET A N 1
ATOM 643 C CA . MET A 1 82 ? -1.302 -13.484 2.268 1 98.88 82 MET A CA 1
ATOM 644 C C . MET A 1 82 ? -2.439 -12.633 2.82 1 98.88 82 MET A C 1
ATOM 646 O O . MET A 1 82 ? -3.475 -13.164 3.23 1 98.88 82 MET A O 1
ATOM 650 N N . TYR A 1 83 ? -2.189 -11.359 2.844 1 98.62 83 TYR A N 1
ATOM 651 C CA . TYR A 1 83 ? -3.191 -10.359 3.203 1 98.62 83 TYR A CA 1
ATOM 652 C C . TYR A 1 83 ? -3.639 -9.57 1.979 1 98.62 83 TYR A C 1
ATOM 654 O O . TYR A 1 83 ? -2.818 -9.195 1.139 1 98.62 83 TYR A O 1
ATOM 662 N N . SER A 1 84 ? -4.91 -9.344 1.93 1 98.19 84 SER A N 1
ATOM 663 C CA . SER A 1 84 ? -5.484 -8.383 0.99 1 98.19 84 SER A CA 1
ATOM 664 C C . SER A 1 84 ? -6.246 -7.285 1.719 1 98.19 84 SER A C 1
ATOM 666 O O . SER A 1 84 ? -7.34 -7.52 2.242 1 98.19 84 SER A O 1
ATOM 668 N N . ASN A 1 85 ? -5.652 -6.117 1.675 1 98.25 85 ASN A N 1
ATOM 669 C CA . ASN A 1 85 ? -6.262 -5.004 2.391 1 98.25 85 ASN A CA 1
ATOM 670 C C . ASN A 1 85 ? -6.598 -5.375 3.83 1 98.25 85 ASN A C 1
ATOM 672 O O . ASN A 1 85 ? -5.723 -5.785 4.59 1 98.25 85 ASN A O 1
ATOM 676 N N . ASN A 1 86 ? -7.898 -5.277 4.164 1 98.31 86 ASN A N 1
ATOM 677 C CA . ASN A 1 86 ? -8.336 -5.531 5.531 1 98.31 86 ASN A CA 1
ATOM 678 C C . ASN A 1 86 ? -8.891 -6.941 5.691 1 98.31 86 ASN A C 1
ATOM 680 O O . ASN A 1 86 ? -9.312 -7.328 6.785 1 98.31 86 ASN A O 1
ATOM 684 N N . ASP A 1 87 ? -8.922 -7.754 4.727 1 97.69 87 ASP A N 1
ATOM 685 C CA . ASP A 1 87 ? -9.539 -9.07 4.781 1 97.69 87 ASP A CA 1
ATOM 686 C C . ASP A 1 87 ? -8.758 -10.008 5.707 1 97.69 87 ASP A C 1
ATOM 688 O O . ASP A 1 87 ? -7.555 -9.836 5.891 1 97.69 87 ASP A O 1
ATOM 692 N N . PRO A 1 88 ? -9.477 -11 6.246 1 97.75 88 PRO A N 1
ATOM 693 C CA . PRO A 1 88 ? -8.711 -12.055 6.914 1 97.75 88 PRO A CA 1
ATOM 694 C C . PRO A 1 88 ? -7.652 -12.68 6.004 1 97.75 88 PRO A C 1
ATOM 696 O O . PRO A 1 88 ? -7.883 -12.844 4.805 1 97.75 88 PRO A O 1
ATOM 699 N N . PRO A 1 89 ? -6.59 -13.039 6.551 1 98.5 89 PRO A N 1
ATOM 700 C CA . PRO A 1 89 ? -5.52 -13.578 5.711 1 98.5 89 PRO A CA 1
ATOM 701 C C . PRO A 1 89 ? -5.824 -14.984 5.207 1 98.5 89 PRO A C 1
ATOM 703 O O . PRO A 1 89 ? -6.531 -15.75 5.871 1 98.5 89 PRO A O 1
ATOM 706 N N . MET A 1 90 ? -5.336 -15.297 4.031 1 98.75 90 MET A N 1
ATOM 707 C CA . MET A 1 90 ? -5.18 -16.688 3.6 1 98.75 90 MET A CA 1
ATOM 708 C C . MET A 1 90 ? -3.887 -17.281 4.145 1 98.75 90 MET A C 1
ATOM 710 O O . MET A 1 90 ? -2.801 -16.75 3.891 1 98.75 90 MET A O 1
ATOM 714 N N . VAL A 1 91 ? -4.008 -18.359 4.859 1 98.81 91 VAL A N 1
ATOM 715 C CA . VAL A 1 91 ? -2.846 -18.938 5.527 1 98.81 91 VAL A CA 1
ATOM 716 C C . VAL A 1 91 ? -2.514 -20.297 4.902 1 98.81 91 VAL A C 1
ATOM 718 O O . VAL A 1 91 ? -3.336 -21.219 4.926 1 98.81 91 VAL A O 1
ATOM 721 N N . GLY A 1 92 ? -1.295 -20.359 4.395 1 98.88 92 GLY A N 1
ATOM 722 C CA . GLY A 1 92 ? -0.83 -21.594 3.76 1 98.88 92 GLY A CA 1
ATOM 723 C C . GLY A 1 92 ? -0.938 -21.562 2.246 1 98.88 92 GLY A C 1
ATOM 724 O O . GLY A 1 92 ? -1.907 -21.031 1.7 1 98.88 92 GLY A O 1
ATOM 725 N N . LYS A 1 93 ? 0.062 -22.203 1.637 1 98.81 93 LYS A N 1
ATOM 726 C CA . LYS A 1 93 ? 0.171 -22.25 0.181 1 98.81 93 LYS A CA 1
ATOM 727 C C . LYS A 1 93 ? -1.085 -22.844 -0.448 1 98.81 93 LYS A C 1
ATOM 729 O O . LYS A 1 93 ? -1.611 -22.297 -1.425 1 98.81 93 LYS A O 1
ATOM 734 N N . ALA A 1 94 ? -1.604 -23.875 0.054 1 98.56 94 ALA A N 1
ATOM 735 C CA . ALA A 1 94 ? -2.773 -24.547 -0.512 1 98.56 94 ALA A CA 1
ATOM 736 C C . ALA A 1 94 ? -3.992 -23.625 -0.495 1 98.56 94 ALA A C 1
ATOM 738 O O . ALA A 1 94 ? -4.73 -23.547 -1.48 1 98.56 94 ALA A O 1
ATOM 739 N N . THR A 1 95 ? -4.207 -22.953 0.642 1 98.81 95 THR A N 1
ATOM 740 C CA . THR A 1 95 ? -5.316 -22.016 0.785 1 98.81 95 THR A CA 1
ATOM 741 C C . THR A 1 95 ? -5.172 -20.859 -0.197 1 98.81 95 THR A C 1
ATOM 743 O O . THR A 1 95 ? -6.145 -20.453 -0.844 1 98.81 95 THR A O 1
ATOM 746 N N . ILE A 1 96 ? -3.982 -20.344 -0.318 1 98.88 96 ILE A N 1
ATOM 747 C CA . ILE A 1 96 ? -3.703 -19.219 -1.206 1 98.88 96 ILE A CA 1
ATOM 748 C C . ILE A 1 96 ? -3.969 -19.641 -2.654 1 98.88 96 ILE A C 1
ATOM 750 O O . ILE A 1 96 ? -4.672 -18.938 -3.385 1 98.88 96 ILE A O 1
ATOM 754 N N . VAL A 1 97 ? -3.469 -20.75 -3.039 1 98.69 97 VAL A N 1
ATOM 755 C CA . VAL A 1 97 ? -3.607 -21.234 -4.41 1 98.69 97 VAL A CA 1
ATOM 756 C C . VAL A 1 97 ? -5.082 -21.484 -4.727 1 98.69 97 VAL A C 1
ATOM 758 O O . VAL A 1 97 ? -5.562 -21.109 -5.797 1 98.69 97 VAL A O 1
ATOM 761 N N . GLN A 1 98 ? -5.812 -22.031 -3.816 1 98.56 98 GLN A N 1
ATOM 762 C CA . GLN A 1 98 ? -7.246 -22.234 -4.004 1 98.56 98 GLN A CA 1
ATOM 763 C C . GLN A 1 98 ? -7.977 -20.906 -4.168 1 98.56 98 GLN A C 1
ATOM 765 O O . GLN A 1 98 ? -8.812 -20.766 -5.059 1 98.56 98 GLN A O 1
ATOM 770 N N . GLY A 1 99 ? -7.688 -19.984 -3.342 1 98.44 99 GLY A N 1
ATOM 771 C CA . GLY A 1 99 ? -8.297 -18.672 -3.449 1 98.44 99 GLY A CA 1
ATOM 772 C C . GLY A 1 99 ? -8 -17.984 -4.766 1 98.44 99 GLY A C 1
ATOM 773 O O . GLY A 1 99 ? -8.898 -17.438 -5.402 1 98.44 99 GLY A O 1
ATOM 774 N N . LEU A 1 100 ? -6.766 -18.031 -5.16 1 98.31 100 LEU A N 1
ATOM 775 C CA . LEU A 1 100 ? -6.363 -17.375 -6.398 1 98.31 100 LEU A CA 1
ATOM 776 C C . LEU A 1 100 ? -6.996 -18.047 -7.605 1 98.31 100 LEU A C 1
ATOM 778 O O . LEU A 1 100 ? -7.32 -17.391 -8.602 1 98.31 100 LEU A O 1
ATOM 782 N N . SER A 1 101 ? -7.129 -19.359 -7.531 1 98.31 101 SER A N 1
ATOM 783 C CA . SER A 1 101 ? -7.742 -20.109 -8.625 1 98.31 101 SER A CA 1
ATOM 784 C C . SER A 1 101 ? -9.188 -19.656 -8.852 1 98.31 101 SER A C 1
ATOM 786 O O . SER A 1 101 ? -9.703 -19.766 -9.969 1 98.31 101 SER A O 1
ATOM 788 N N . GLN A 1 102 ? -9.852 -19.172 -7.867 1 97.62 102 GLN A N 1
ATOM 789 C CA . GLN A 1 102 ? -11.227 -18.672 -7.961 1 97.62 102 GLN A CA 1
ATOM 790 C C . GLN A 1 102 ? -11.25 -17.203 -8.359 1 97.62 102 GLN A C 1
ATOM 792 O O . GLN A 1 102 ? -12.203 -16.75 -9.008 1 97.62 102 GLN A O 1
ATOM 797 N N . TYR A 1 103 ? -10.289 -16.516 -8.031 1 97.25 103 TYR A N 1
ATOM 798 C CA . TYR A 1 103 ? -10.273 -15.062 -8.203 1 97.25 103 TYR A CA 1
ATOM 799 C C . TYR A 1 103 ? -9.766 -14.672 -9.586 1 97.25 103 TYR A C 1
ATOM 801 O O . TYR A 1 103 ? -10.336 -13.805 -10.242 1 97.25 103 TYR A O 1
ATOM 809 N N . TRP A 1 104 ? -8.703 -15.234 -10.047 1 97.06 104 TRP A N 1
ATOM 810 C CA . TRP A 1 104 ? -8.016 -14.805 -11.258 1 97.06 104 TRP A CA 1
ATOM 811 C C . TRP A 1 104 ? -8.93 -14.906 -12.469 1 97.06 104 TRP A C 1
ATOM 813 O O . TRP A 1 104 ? -8.883 -14.062 -13.367 1 97.06 104 TRP A O 1
ATOM 823 N N . PRO A 1 105 ? -9.93 -15.883 -12.516 1 96.56 105 PRO A N 1
ATOM 824 C CA . PRO A 1 105 ? -10.859 -15.938 -13.641 1 96.56 105 PRO A CA 1
ATOM 825 C C . PRO A 1 105 ? -11.875 -14.797 -13.617 1 96.56 105 PRO A C 1
ATOM 827 O O . PRO A 1 105 ? -12.602 -14.594 -14.594 1 96.56 105 PRO A O 1
ATOM 830 N N . SER A 1 106 ? -11.938 -14.078 -12.609 1 96.38 106 SER A N 1
ATOM 831 C CA . SER A 1 106 ? -12.969 -13.055 -12.469 1 96.38 106 SER A CA 1
ATOM 832 C C . SER A 1 106 ? -12.617 -11.805 -13.266 1 96.38 106 SER A C 1
ATOM 834 O O . SER A 1 106 ? -13.414 -10.867 -13.352 1 96.38 106 SER A O 1
ATOM 836 N N . PHE A 1 107 ? -11.469 -11.727 -13.883 1 97.31 107 PHE A N 1
ATOM 837 C CA . PHE A 1 107 ? -11.086 -10.641 -14.781 1 97.31 107 PHE A CA 1
ATOM 838 C C . PHE A 1 107 ? -10.344 -11.18 -16 1 97.31 107 PHE A C 1
ATOM 840 O O . PHE A 1 107 ? -9.969 -12.352 -16.031 1 97.31 107 PHE A O 1
ATOM 847 N N . GLY A 1 108 ? -10.172 -10.328 -17.016 1 96 108 GLY A N 1
ATOM 848 C CA . GLY A 1 108 ? -9.516 -10.727 -18.25 1 96 108 GLY A CA 1
ATOM 849 C C . GLY A 1 108 ? -8.008 -10.82 -18.125 1 96 108 GLY A C 1
ATOM 850 O O . GLY A 1 108 ? -7.477 -11.883 -17.797 1 96 108 GLY A O 1
ATOM 851 N N . THR A 1 109 ? -7.297 -9.672 -18.375 1 96.69 109 THR A N 1
ATOM 852 C CA . THR A 1 109 ? -5.84 -9.688 -18.328 1 96.69 109 THR A CA 1
ATOM 853 C C . THR A 1 109 ? -5.324 -8.75 -17.25 1 96.69 109 THR A C 1
ATOM 855 O O . THR A 1 109 ? -6.074 -7.91 -16.734 1 96.69 109 THR A O 1
ATOM 858 N N . LEU A 1 110 ? -4.098 -8.961 -16.891 1 97.75 110 LEU A N 1
ATOM 859 C CA . LEU A 1 110 ? -3.334 -8.133 -15.969 1 97.75 110 LEU A CA 1
ATOM 860 C C . LEU A 1 110 ? -1.93 -7.875 -16.5 1 97.75 110 LEU A C 1
ATOM 862 O O . LEU A 1 110 ? -1.273 -8.797 -17 1 97.75 110 LEU A O 1
ATOM 866 N N . GLU A 1 111 ? -1.539 -6.641 -16.5 1 98 111 GLU A N 1
ATOM 867 C CA . GLU A 1 111 ? -0.166 -6.238 -16.797 1 98 111 GLU A CA 1
ATOM 868 C C . GLU A 1 111 ? 0.357 -5.262 -15.734 1 98 111 GLU A C 1
ATOM 870 O O . GLU A 1 111 ? -0.212 -4.188 -15.539 1 98 111 GLU A O 1
ATOM 875 N N . HIS A 1 112 ? 1.44 -5.684 -15.094 1 98.69 112 HIS A N 1
ATOM 876 C CA . HIS A 1 112 ? 2.064 -4.789 -14.125 1 98.69 112 HIS A CA 1
ATOM 877 C C . HIS A 1 112 ? 2.926 -3.738 -14.82 1 98.69 112 HIS A C 1
ATOM 879 O O . HIS A 1 112 ? 3.705 -4.062 -15.719 1 98.69 112 HIS A O 1
ATOM 885 N N . ASP A 1 113 ? 2.785 -2.52 -14.492 1 98.81 113 ASP A N 1
ATOM 886 C CA . ASP A 1 113 ? 3.615 -1.366 -14.828 1 98.81 113 ASP A CA 1
ATOM 887 C C . ASP A 1 113 ? 4.328 -0.826 -13.586 1 98.81 113 ASP A C 1
ATOM 889 O O . ASP A 1 113 ? 3.715 -0.153 -12.758 1 98.81 113 ASP A O 1
ATOM 893 N N . LEU A 1 114 ? 5.621 -1.192 -13.445 1 98.94 114 LEU A N 1
ATOM 894 C CA . LEU A 1 114 ? 6.336 -0.996 -12.188 1 98.94 114 LEU A CA 1
ATOM 895 C C . LEU A 1 114 ? 6.684 0.475 -11.984 1 98.94 114 LEU A C 1
ATOM 897 O O . LEU A 1 114 ? 7.133 1.146 -12.922 1 98.94 114 LEU A O 1
ATOM 901 N N . LEU A 1 115 ? 6.559 0.954 -10.758 1 98.81 115 LEU A N 1
ATOM 902 C CA . LEU A 1 115 ? 6.84 2.352 -10.453 1 98.81 115 LEU A CA 1
ATOM 903 C C . LEU A 1 115 ? 8 2.473 -9.477 1 98.81 115 LEU A C 1
ATOM 905 O O . LEU A 1 115 ? 8.93 3.254 -9.695 1 98.81 115 LEU A O 1
ATOM 909 N N . ASN A 1 116 ? 7.945 1.805 -8.352 1 98.88 116 ASN A N 1
ATOM 910 C CA . ASN A 1 116 ? 8.961 1.838 -7.301 1 98.88 116 ASN A CA 1
ATOM 911 C C . ASN A 1 116 ? 9.117 0.475 -6.633 1 98.88 116 ASN A C 1
ATOM 913 O O . ASN A 1 116 ? 8.133 -0.217 -6.379 1 98.88 116 ASN A O 1
ATOM 917 N N . ILE A 1 117 ? 10.344 0.134 -6.359 1 98.94 117 ILE A N 1
ATOM 918 C CA . ILE A 1 117 ? 10.656 -1.012 -5.512 1 98.94 117 ILE A CA 1
ATOM 919 C C . ILE A 1 117 ? 11.625 -0.588 -4.406 1 98.94 117 ILE A C 1
ATOM 921 O O . ILE A 1 117 ? 12.75 -0.164 -4.688 1 98.94 117 ILE A O 1
ATOM 925 N N . TYR A 1 118 ? 11.195 -0.675 -3.186 1 98.88 118 TYR A N 1
ATOM 926 C CA . TYR A 1 118 ? 12.023 -0.391 -2.02 1 98.88 118 TYR A CA 1
ATOM 927 C C . TYR A 1 118 ? 12.227 -1.646 -1.18 1 98.88 118 TYR A C 1
ATOM 929 O O . TYR A 1 118 ? 11.391 -2.547 -1.18 1 98.88 118 TYR A O 1
ATOM 937 N N . GLY A 1 119 ? 13.273 -1.707 -0.418 1 98.75 119 GLY A N 1
ATOM 938 C CA . GLY A 1 119 ? 13.5 -2.779 0.538 1 98.75 119 GLY A CA 1
ATOM 939 C C . GLY A 1 119 ? 14.828 -3.488 0.339 1 98.75 119 GLY A C 1
ATOM 940 O O . GLY A 1 119 ? 15.812 -2.869 -0.068 1 98.75 119 GLY A O 1
ATOM 941 N N . THR A 1 120 ? 14.852 -4.723 0.773 1 98.31 120 THR A N 1
ATOM 942 C CA . THR A 1 120 ? 15.977 -5.637 0.591 1 98.31 120 THR A CA 1
ATOM 943 C C . THR A 1 120 ? 15.57 -6.828 -0.27 1 98.31 120 THR A C 1
ATOM 945 O O . THR A 1 120 ? 14.398 -6.984 -0.609 1 98.31 120 THR A O 1
ATOM 948 N N . ASP A 1 121 ? 16.531 -7.668 -0.592 1 98.5 121 ASP A N 1
ATOM 949 C CA . ASP A 1 121 ? 16.25 -8.836 -1.423 1 98.5 121 ASP A CA 1
ATOM 950 C C . ASP A 1 121 ? 15.289 -9.789 -0.72 1 98.5 121 ASP A C 1
ATOM 952 O O . ASP A 1 121 ? 14.57 -10.555 -1.373 1 98.5 121 ASP A O 1
ATOM 956 N N . ALA A 1 122 ? 15.219 -9.75 0.622 1 98.12 122 ALA A N 1
ATOM 957 C CA . ALA A 1 122 ? 14.43 -10.703 1.389 1 98.12 122 ALA A CA 1
ATOM 958 C C . ALA A 1 122 ? 13.078 -10.109 1.779 1 98.12 122 ALA A C 1
ATOM 960 O O . ALA A 1 122 ? 12.156 -10.836 2.154 1 98.12 122 ALA A O 1
ATOM 961 N N . ALA A 1 123 ? 12.938 -8.812 1.86 1 98.75 123 ALA A N 1
ATOM 962 C CA . ALA A 1 123 ? 11.734 -8.094 2.252 1 98.75 123 ALA A CA 1
ATOM 963 C C . ALA A 1 123 ? 11.602 -6.777 1.491 1 98.75 123 ALA A C 1
ATOM 965 O O . ALA A 1 123 ? 12.422 -5.871 1.666 1 98.75 123 ALA A O 1
ATOM 966 N N . PHE A 1 124 ? 10.57 -6.695 0.604 1 98.88 124 PHE A N 1
ATOM 967 C CA . PHE A 1 124 ? 10.484 -5.527 -0.265 1 98.88 124 PHE A CA 1
ATOM 968 C C . PHE A 1 124 ? 9.031 -5.191 -0.578 1 98.88 124 PHE A C 1
ATOM 970 O O . PHE A 1 124 ? 8.125 -5.949 -0.23 1 98.88 124 PHE A O 1
ATOM 977 N N . VAL A 1 125 ? 8.82 -4.02 -1.188 1 98.94 125 VAL A N 1
ATOM 978 C CA . VAL A 1 125 ? 7.508 -3.525 -1.582 1 98.94 125 VAL A CA 1
ATOM 979 C C . VAL A 1 125 ? 7.555 -3.012 -3.02 1 98.94 125 VAL A C 1
ATOM 981 O O . VAL A 1 125 ? 8.523 -2.359 -3.418 1 98.94 125 VAL A O 1
ATOM 984 N N . LEU A 1 126 ? 6.551 -3.357 -3.781 1 98.94 126 LEU A N 1
ATOM 985 C CA . LEU A 1 126 ? 6.332 -2.848 -5.129 1 98.94 126 LEU A CA 1
ATOM 986 C C . LEU A 1 126 ? 5.133 -1.903 -5.168 1 98.94 126 LEU A C 1
ATOM 988 O O . LEU A 1 126 ? 4.059 -2.238 -4.66 1 98.94 126 LEU A O 1
ATOM 992 N N . GLU A 1 127 ? 5.312 -0.727 -5.66 1 98.94 127 GLU A N 1
ATOM 993 C CA . GLU A 1 127 ? 4.238 0.119 -6.172 1 98.94 127 GLU A CA 1
ATOM 994 C C . GLU A 1 127 ? 4.09 -0.03 -7.684 1 98.94 127 GLU A C 1
ATOM 996 O O . GLU A 1 127 ? 5.078 0.033 -8.414 1 98.94 127 GLU A O 1
ATOM 1001 N N . ALA A 1 128 ? 2.852 -0.215 -8.172 1 98.94 128 ALA A N 1
ATOM 1002 C CA . ALA A 1 128 ? 2.662 -0.433 -9.602 1 98.94 128 ALA A CA 1
ATOM 1003 C C . ALA A 1 128 ? 1.318 0.118 -10.07 1 98.94 128 ALA A C 1
ATOM 1005 O O . ALA A 1 128 ? 0.411 0.326 -9.258 1 98.94 128 ALA A O 1
ATOM 1006 N N . LEU A 1 129 ? 1.285 0.448 -11.336 1 98.81 129 LEU A N 1
ATOM 1007 C CA . LEU A 1 129 ? 0.022 0.523 -12.062 1 98.81 129 LEU A CA 1
ATOM 1008 C C . LEU A 1 129 ? -0.32 -0.819 -12.695 1 98.81 129 LEU A C 1
ATOM 1010 O O . LEU A 1 129 ? 0.473 -1.363 -13.469 1 98.81 129 LEU A O 1
ATOM 1014 N N . ASN A 1 130 ? -1.445 -1.34 -12.305 1 98.75 130 ASN A N 1
ATOM 1015 C CA . ASN A 1 130 ? -1.928 -2.588 -12.891 1 98.75 130 ASN A CA 1
ATOM 1016 C C . ASN A 1 130 ? -2.939 -2.33 -14 1 98.75 130 ASN A C 1
ATOM 1018 O O . ASN A 1 130 ? -4.012 -1.78 -13.758 1 98.75 130 ASN A O 1
ATOM 1022 N N . HIS A 1 131 ? -2.59 -2.672 -15.172 1 98.5 131 HIS A N 1
ATOM 1023 C CA . HIS A 1 131 ? -3.496 -2.584 -16.312 1 98.5 131 HIS A CA 1
ATOM 1024 C C . HIS A 1 131 ? -4.32 -3.859 -16.453 1 98.5 131 HIS A C 1
ATOM 1026 O O . HIS A 1 131 ? -3.773 -4.93 -16.719 1 98.5 131 HIS A O 1
ATOM 1032 N N . TYR A 1 132 ? -5.598 -3.752 -16.297 1 98.06 132 TYR A N 1
ATOM 1033 C CA . TYR A 1 132 ? -6.508 -4.887 -16.391 1 98.06 132 TYR A CA 1
ATOM 1034 C C . TYR A 1 132 ? -7.359 -4.801 -17.656 1 98.06 132 TYR A C 1
ATOM 1036 O O . TYR A 1 132 ? -7.594 -3.707 -18.172 1 98.06 132 TYR A O 1
ATOM 1044 N N . THR A 1 133 ? -7.742 -5.953 -18.094 1 97.25 133 THR A N 1
ATOM 1045 C CA . THR A 1 133 ? -8.984 -6.031 -18.844 1 97.25 133 THR A CA 1
ATOM 1046 C C . THR A 1 133 ? -10.078 -6.715 -18.031 1 97.25 133 THR A C 1
ATOM 1048 O O . THR A 1 133 ? -9.82 -7.715 -17.359 1 97.25 133 THR A O 1
ATOM 1051 N N . ARG A 1 134 ? -11.234 -6.125 -18.125 1 96.38 134 ARG A N 1
ATOM 1052 C CA . ARG A 1 134 ? -12.391 -6.73 -17.469 1 96.38 134 ARG A CA 1
ATOM 1053 C C . ARG A 1 134 ? -12.93 -7.895 -18.297 1 96.38 134 ARG A C 1
ATOM 1055 O O . ARG A 1 134 ? -12.5 -8.109 -19.438 1 96.38 134 ARG A O 1
ATOM 1062 N N . THR A 1 135 ? -13.922 -8.617 -17.734 1 93.5 135 THR A N 1
ATOM 1063 C CA . THR A 1 135 ? -14.5 -9.742 -18.453 1 93.5 135 THR A CA 1
ATOM 1064 C C . THR A 1 135 ? -15.344 -9.258 -19.625 1 93.5 135 THR A C 1
ATOM 1066 O O . THR A 1 135 ? -15.555 -10 -20.594 1 93.5 135 THR A O 1
ATOM 1069 N N . ASP A 1 136 ? -15.719 -8.016 -19.609 1 93.94 136 ASP A N 1
ATOM 1070 C CA . ASP A 1 136 ? -16.484 -7.453 -20.719 1 93.94 136 ASP A CA 1
ATOM 1071 C C . ASP A 1 136 ? -15.57 -6.832 -21.766 1 93.94 136 ASP A C 1
ATOM 1073 O O . ASP A 1 136 ? -16.031 -6.203 -22.719 1 93.94 136 ASP A O 1
ATOM 1077 N N . GLY A 1 137 ? -14.32 -6.863 -21.5 1 94.25 137 GLY A N 1
ATOM 1078 C CA . GLY A 1 137 ? -13.352 -6.422 -22.5 1 94.25 137 GLY A CA 1
ATOM 1079 C C . GLY A 1 137 ? -12.852 -5.012 -22.25 1 94.25 137 GLY A C 1
ATOM 1080 O O . GLY A 1 137 ? -11.875 -4.578 -22.875 1 94.25 137 GLY A O 1
ATOM 1081 N N . ARG A 1 138 ? -13.484 -4.258 -21.422 1 96.69 138 ARG A N 1
ATOM 1082 C CA . ARG A 1 138 ? -13.07 -2.887 -21.141 1 96.69 138 ARG A CA 1
ATOM 1083 C C . ARG A 1 138 ? -11.773 -2.859 -20.344 1 96.69 138 ARG A C 1
ATOM 1085 O O . ARG A 1 138 ? -11.57 -3.688 -19.453 1 96.69 138 ARG A O 1
ATOM 1092 N N . ALA A 1 139 ? -10.922 -1.871 -20.719 1 98.12 139 ALA A N 1
ATOM 1093 C CA . ALA A 1 139 ? -9.641 -1.707 -20.031 1 98.12 139 ALA A CA 1
ATOM 1094 C C . ALA A 1 139 ? -9.781 -0.771 -18.828 1 98.12 139 ALA A C 1
ATOM 1096 O O . ALA A 1 139 ? -10.547 0.197 -18.875 1 98.12 139 ALA A O 1
ATOM 1097 N N . ILE A 1 140 ? -9.008 -1.054 -17.766 1 98.19 140 ILE A N 1
ATOM 1098 C CA . ILE A 1 140 ? -8.938 -0.169 -16.609 1 98.19 140 ILE A CA 1
ATOM 1099 C C . ILE A 1 140 ? -7.562 -0.282 -15.945 1 98.19 140 ILE A C 1
ATOM 1101 O O . ILE A 1 140 ? -6.988 -1.371 -15.883 1 98.19 140 ILE A O 1
ATOM 1105 N N . THR A 1 141 ? -7.043 0.809 -15.516 1 98.56 141 THR A N 1
ATOM 1106 C CA . THR A 1 141 ? -5.793 0.842 -14.766 1 98.56 141 THR A CA 1
ATOM 1107 C C . THR A 1 141 ? -6.059 1.159 -13.289 1 98.56 141 THR A C 1
ATOM 1109 O O . THR A 1 141 ? -6.781 2.105 -12.977 1 98.56 141 THR A O 1
ATOM 1112 N N . LEU A 1 142 ? -5.488 0.319 -12.445 1 98.69 142 LEU A N 1
ATOM 1113 C CA . LEU A 1 142 ? -5.617 0.509 -11 1 98.69 142 LEU A CA 1
ATOM 1114 C C . LEU A 1 142 ? -4.246 0.599 -10.344 1 98.69 142 LEU A C 1
ATOM 1116 O O . LEU A 1 142 ? -3.305 -0.084 -10.758 1 98.69 142 LEU A O 1
ATOM 1120 N N . ARG A 1 143 ? -4.125 1.383 -9.32 1 98.75 143 ARG A N 1
ATOM 1121 C CA . ARG A 1 143 ? -2.908 1.451 -8.516 1 98.75 143 ARG A CA 1
ATOM 1122 C C . ARG A 1 143 ? -2.859 0.317 -7.496 1 98.75 143 ARG A C 1
ATOM 1124 O O . ARG A 1 143 ? -3.893 -0.082 -6.953 1 98.75 143 ARG A O 1
ATOM 1131 N N . ALA A 1 144 ? -1.697 -0.135 -7.223 1 98.88 144 ALA A N 1
ATOM 1132 C CA . ALA A 1 144 ? -1.552 -1.258 -6.301 1 98.88 144 ALA A CA 1
ATOM 1133 C C . ALA A 1 144 ? -0.184 -1.238 -5.625 1 98.88 144 ALA A C 1
ATOM 1135 O O . ALA A 1 144 ? 0.778 -0.694 -6.172 1 98.88 144 ALA A O 1
ATOM 1136 N N . VAL A 1 145 ? -0.104 -1.825 -4.477 1 98.94 145 VAL A N 1
ATOM 1137 C CA . VAL A 1 145 ? 1.125 -2.037 -3.721 1 98.94 145 VAL A CA 1
ATOM 1138 C C . VAL A 1 145 ? 1.187 -3.48 -3.227 1 98.94 145 VAL A C 1
ATOM 1140 O O . VAL A 1 145 ? 0.18 -4.031 -2.777 1 98.94 145 VAL A O 1
ATOM 1143 N N . ALA A 1 146 ? 2.309 -4.074 -3.275 1 98.94 146 ALA A N 1
ATOM 1144 C CA . ALA A 1 146 ? 2.508 -5.422 -2.74 1 98.94 146 ALA A CA 1
ATOM 1145 C C . ALA A 1 146 ? 3.807 -5.504 -1.943 1 98.94 146 ALA A C 1
ATOM 1147 O O . ALA A 1 146 ? 4.887 -5.227 -2.471 1 98.94 146 ALA A O 1
ATOM 1148 N N . PHE A 1 147 ? 3.688 -5.887 -0.66 1 98.94 147 PHE A N 1
ATOM 1149 C CA . PHE A 1 147 ? 4.836 -6.27 0.15 1 98.94 147 PHE A CA 1
ATOM 1150 C C . PHE A 1 147 ? 5.121 -7.762 0.013 1 98.94 147 PHE A C 1
ATOM 1152 O O . PHE A 1 147 ? 4.199 -8.578 0.016 1 98.94 147 PHE A O 1
ATOM 1159 N N . THR A 1 148 ? 6.391 -8.094 -0.11 1 98.94 148 THR A N 1
ATOM 1160 C CA . THR A 1 148 ? 6.801 -9.492 -0.234 1 98.94 148 THR A CA 1
ATOM 1161 C C . THR A 1 148 ? 7.922 -9.812 0.754 1 98.94 148 THR A C 1
ATOM 1163 O O . THR A 1 148 ? 8.914 -9.086 0.833 1 98.94 148 THR A O 1
ATOM 1166 N N . ASP A 1 149 ? 7.719 -10.844 1.527 1 98.88 149 ASP A N 1
ATOM 1167 C CA . ASP A 1 149 ? 8.758 -11.43 2.375 1 98.88 149 ASP A CA 1
ATOM 1168 C C . ASP A 1 149 ? 9.203 -12.789 1.838 1 98.88 149 ASP A C 1
ATOM 1170 O O . ASP A 1 149 ? 8.375 -13.633 1.491 1 98.88 149 ASP A O 1
ATOM 1174 N N . ARG A 1 150 ? 10.43 -12.961 1.738 1 98.88 150 ARG A N 1
ATOM 1175 C CA . ARG A 1 150 ? 11.008 -14.25 1.363 1 98.88 150 ARG A CA 1
ATOM 1176 C C . ARG A 1 150 ? 11.719 -14.891 2.545 1 98.88 150 ARG A C 1
ATOM 1178 O O . ARG A 1 150 ? 12.344 -14.203 3.352 1 98.88 150 ARG A O 1
ATOM 1185 N N . ASN A 1 151 ? 11.656 -16.203 2.623 1 98.69 151 ASN A N 1
ATOM 1186 C CA . ASN A 1 151 ? 12.375 -16.922 3.676 1 98.69 151 ASN A CA 1
ATOM 1187 C C . ASN A 1 151 ? 13.812 -17.25 3.26 1 98.69 151 ASN A C 1
ATOM 1189 O O . ASN A 1 151 ? 14.266 -16.812 2.197 1 98.69 151 ASN A O 1
ATOM 1193 N N . ALA A 1 152 ? 14.516 -17.953 4.113 1 97.75 152 ALA A N 1
ATOM 1194 C CA . ALA A 1 152 ? 15.93 -18.219 3.9 1 97.75 152 ALA A CA 1
ATOM 1195 C C . ALA A 1 152 ? 16.141 -19.078 2.656 1 97.75 152 ALA A C 1
ATOM 1197 O O . ALA A 1 152 ? 17.203 -19.031 2.037 1 97.75 152 ALA A O 1
ATOM 1198 N N . ALA A 1 153 ? 15.125 -19.828 2.266 1 98.12 153 ALA A N 1
ATOM 1199 C CA . ALA A 1 153 ? 15.203 -20.672 1.08 1 98.12 153 ALA A CA 1
ATOM 1200 C C . ALA A 1 153 ? 14.875 -19.891 -0.183 1 98.12 153 ALA A C 1
ATOM 1202 O O . ALA A 1 153 ? 14.883 -20.438 -1.287 1 98.12 153 ALA A O 1
ATOM 1203 N N . GLY A 1 154 ? 14.523 -18.625 -0.028 1 98.31 154 GLY A N 1
ATOM 1204 C CA . GLY A 1 154 ? 14.219 -17.766 -1.168 1 98.31 154 GLY A CA 1
ATOM 1205 C C . GLY A 1 154 ? 12.766 -17.875 -1.613 1 98.31 154 GLY A C 1
ATOM 1206 O O . GLY A 1 154 ? 12.398 -17.328 -2.652 1 98.31 154 GLY A O 1
ATOM 1207 N N . LEU A 1 155 ? 11.922 -18.562 -0.871 1 98.88 155 LEU A N 1
ATOM 1208 C CA . LEU A 1 155 ? 10.5 -18.688 -1.182 1 98.88 155 LEU A CA 1
ATOM 1209 C C . LEU A 1 155 ? 9.688 -17.594 -0.499 1 98.88 155 LEU A C 1
ATOM 1211 O O . LEU A 1 155 ? 10.078 -17.094 0.563 1 98.88 155 LEU A O 1
ATOM 1215 N N . VAL A 1 156 ? 8.633 -17.219 -1.103 1 98.94 156 VAL A N 1
ATOM 1216 C CA . VAL A 1 156 ? 7.75 -16.203 -0.55 1 98.94 156 VAL A CA 1
ATOM 1217 C C . VAL A 1 156 ? 7.023 -16.75 0.675 1 98.94 156 VAL A C 1
ATOM 1219 O O . VAL A 1 156 ? 6.266 -17.719 0.573 1 98.94 156 VAL A O 1
ATOM 1222 N N . SER A 1 157 ? 7.27 -16.125 1.805 1 98.94 157 SER A N 1
ATOM 1223 C CA . SER A 1 157 ? 6.648 -16.547 3.057 1 98.94 157 SER A CA 1
ATOM 1224 C C . SER A 1 157 ? 5.52 -15.602 3.463 1 98.94 157 SER A C 1
ATOM 1226 O O . SER A 1 157 ? 4.711 -15.938 4.328 1 98.94 157 SER A O 1
ATOM 1228 N N . GLY A 1 158 ? 5.465 -14.43 2.895 1 98.81 158 GLY A N 1
ATOM 1229 C CA . GLY A 1 158 ? 4.414 -13.469 3.193 1 98.81 158 GLY A CA 1
ATOM 1230 C C . GLY A 1 158 ? 4.164 -12.492 2.059 1 98.81 158 GLY A C 1
ATOM 1231 O O . GLY A 1 158 ? 5.102 -12.039 1.401 1 98.81 158 GLY A O 1
ATOM 1232 N N . VAL A 1 159 ? 2.941 -12.18 1.801 1 98.88 159 VAL A N 1
ATOM 1233 C CA . VAL A 1 159 ? 2.529 -11.148 0.855 1 98.88 159 VAL A CA 1
ATOM 1234 C C . VAL A 1 159 ? 1.42 -10.297 1.47 1 98.88 159 VAL A C 1
ATOM 1236 O O . VAL A 1 159 ? 0.491 -10.828 2.084 1 98.88 159 VAL A O 1
ATOM 1239 N N . ARG A 1 160 ? 1.506 -9.047 1.402 1 98.81 160 ARG A N 1
ATOM 1240 C CA . ARG A 1 160 ? 0.436 -8.102 1.72 1 98.81 160 ARG A CA 1
ATOM 1241 C C . ARG A 1 160 ? 0.128 -7.203 0.529 1 98.81 160 ARG A C 1
ATOM 1243 O O . ARG A 1 160 ? 0.999 -6.465 0.06 1 98.81 160 ARG A O 1
ATOM 1250 N N . PHE A 1 161 ? -1.059 -7.293 0.105 1 98.5 161 PHE A N 1
ATOM 1251 C CA . PHE A 1 161 ? -1.511 -6.562 -1.074 1 98.5 161 PHE A CA 1
ATOM 1252 C C . PHE A 1 161 ? -2.48 -5.453 -0.687 1 98.5 161 PHE A C 1
ATOM 1254 O O . PHE A 1 161 ? -3.406 -5.68 0.097 1 98.5 161 PHE A O 1
ATOM 1261 N N . TYR A 1 162 ? -2.283 -4.293 -1.265 1 98.81 162 TYR A N 1
ATOM 1262 C CA . TYR A 1 162 ? -3.137 -3.129 -1.074 1 98.81 162 TYR A CA 1
ATOM 1263 C C . TYR A 1 162 ? -3.6 -2.566 -2.414 1 98.81 162 TYR A C 1
ATOM 1265 O O . TYR A 1 162 ? -2.787 -2.09 -3.207 1 98.81 162 TYR A O 1
ATOM 1273 N N . THR A 1 163 ? -4.824 -2.631 -2.662 1 98.62 163 THR A N 1
ATOM 1274 C CA . THR A 1 163 ? -5.426 -2.127 -3.893 1 98.62 163 THR A CA 1
ATOM 1275 C C . THR A 1 163 ? -6.941 -2.027 -3.754 1 98.62 163 THR A C 1
ATOM 1277 O O . THR A 1 163 ? -7.551 -2.783 -2.994 1 98.62 163 THR A O 1
ATOM 1280 N N . ASP A 1 164 ? -7.512 -1.058 -4.445 1 97.94 164 ASP A N 1
ATOM 1281 C CA . ASP A 1 164 ? -8.961 -1.003 -4.609 1 97.94 164 ASP A CA 1
ATOM 1282 C C . ASP A 1 164 ? -9.383 -1.596 -5.949 1 97.94 164 ASP A C 1
ATOM 1284 O O . ASP A 1 164 ? -9.289 -0.931 -6.984 1 97.94 164 ASP A O 1
ATOM 1288 N N . THR A 1 165 ? -9.945 -2.787 -5.906 1 96.75 165 THR A N 1
ATOM 1289 C CA . THR A 1 165 ? -10.312 -3.463 -7.145 1 96.75 165 THR A CA 1
ATOM 1290 C C . THR A 1 165 ? -11.797 -3.258 -7.445 1 96.75 165 THR A C 1
ATOM 1292 O O . THR A 1 165 ? -12.336 -3.863 -8.375 1 96.75 165 THR A O 1
ATOM 1295 N N . GLY A 1 166 ? -12.484 -2.477 -6.703 1 94.69 166 GLY A N 1
ATOM 1296 C CA . GLY A 1 166 ? -13.891 -2.201 -6.934 1 94.69 166 GLY A CA 1
ATOM 1297 C C . GLY A 1 166 ? -14.211 -1.899 -8.391 1 94.69 166 GLY A C 1
ATOM 1298 O O . GLY A 1 166 ? -15.07 -2.549 -8.992 1 94.69 166 GLY A O 1
ATOM 1299 N N . PRO A 1 167 ? -13.5 -1.022 -8.969 1 95.19 167 PRO A N 1
ATOM 1300 C CA . PRO A 1 167 ? -13.789 -0.597 -10.336 1 95.19 167 PRO A CA 1
ATOM 1301 C C . PRO A 1 167 ? -13.625 -1.726 -11.352 1 95.19 167 PRO A C 1
ATOM 1303 O O . PRO A 1 167 ? -14.078 -1.604 -12.5 1 95.19 167 PRO A O 1
ATOM 1306 N N . LEU A 1 168 ? -12.891 -2.77 -10.977 1 94.69 168 LEU A N 1
ATOM 1307 C CA . LEU A 1 168 ? -12.719 -3.922 -11.852 1 94.69 168 LEU A CA 1
ATOM 1308 C C . LEU A 1 168 ? -14.039 -4.641 -12.078 1 94.69 168 LEU A C 1
ATOM 1310 O O . LEU A 1 168 ? -14.219 -5.324 -13.086 1 94.69 168 LEU A O 1
ATOM 1314 N N . PHE A 1 169 ? -15 -4.465 -11.164 1 92.5 169 PHE A N 1
ATOM 1315 C CA . PHE A 1 169 ? -16.203 -5.297 -11.18 1 92.5 169 PHE A CA 1
ATOM 1316 C C . PHE A 1 169 ? -17.453 -4.438 -11.273 1 92.5 169 PHE A C 1
ATOM 1318 O O . PHE A 1 169 ? -18.562 -4.953 -11.195 1 92.5 169 PHE A O 1
ATOM 1325 N N . THR A 1 170 ? -17.297 -3.15 -11.328 1 85.12 170 THR A N 1
ATOM 1326 C CA . THR A 1 170 ? -18.438 -2.252 -11.445 1 85.12 170 THR A CA 1
ATOM 1327 C C . THR A 1 170 ? -18.422 -1.51 -12.773 1 85.12 170 THR A C 1
ATOM 1329 O O . THR A 1 170 ? -17.359 -1.361 -13.391 1 85.12 170 THR A O 1
ATOM 1332 N N . MET B 1 1 ? -3.549 5.301 97.188 1 26.53 1 MET B N 1
ATOM 1333 C CA . MET B 1 1 ? -2.461 4.625 96.5 1 26.53 1 MET B CA 1
ATOM 1334 C C . MET B 1 1 ? -2.738 4.562 95 1 26.53 1 MET B C 1
ATOM 1336 O O . MET B 1 1 ? -3.557 3.76 94.562 1 26.53 1 MET B O 1
ATOM 1340 N N . ARG B 1 2 ? -2.793 5.738 94.375 1 28.81 2 ARG B N 1
ATOM 1341 C CA . ARG B 1 2 ? -3.316 6.219 93.062 1 28.81 2 ARG B CA 1
ATOM 1342 C C . ARG B 1 2 ? -2.521 5.648 91.875 1 28.81 2 ARG B C 1
ATOM 1344 O O . ARG B 1 2 ? -1.304 5.82 91.812 1 28.81 2 ARG B O 1
ATOM 1351 N N . PHE B 1 3 ? -2.908 4.453 91.438 1 26.33 3 PHE B N 1
ATOM 1352 C CA . PHE B 1 3 ? -2.27 3.629 90.375 1 26.33 3 PHE B CA 1
ATOM 1353 C C . PHE B 1 3 ? -2.107 4.406 89.062 1 26.33 3 PHE B C 1
ATOM 1355 O O . PHE B 1 3 ? -3.096 4.793 88.438 1 26.33 3 PHE B O 1
ATOM 1362 N N . ALA B 1 4 ? -1.175 5.348 88.938 1 25.34 4 ALA B N 1
ATOM 1363 C CA . ALA B 1 4 ? -0.837 6.199 87.812 1 25.34 4 ALA B CA 1
ATOM 1364 C C . ALA B 1 4 ? -0.415 5.363 86.625 1 25.34 4 ALA B C 1
ATOM 1366 O O . ALA B 1 4 ? 0.579 4.637 86.688 1 25.34 4 ALA B O 1
ATOM 1367 N N . ILE B 1 5 ? -1.401 4.82 85.875 1 29.56 5 ILE B N 1
ATOM 1368 C CA . ILE B 1 5 ? -1.159 3.953 84.75 1 29.56 5 ILE B CA 1
ATOM 1369 C C . ILE B 1 5 ? -0.315 4.691 83.688 1 29.56 5 ILE B C 1
ATOM 1371 O O . ILE B 1 5 ? -0.694 5.77 83.25 1 29.56 5 ILE B O 1
ATOM 1375 N N . GLY B 1 6 ? 1.02 4.637 83.75 1 25.78 6 GLY B N 1
ATOM 1376 C CA . GLY B 1 6 ? 2.041 5.258 82.938 1 25.78 6 GLY B CA 1
ATOM 1377 C C . GLY B 1 6 ? 1.926 4.891 81.438 1 25.78 6 GLY B C 1
ATOM 1378 O O . GLY B 1 6 ? 2.061 3.721 81.125 1 25.78 6 GLY B O 1
ATOM 1379 N N . LEU B 1 7 ? 0.979 5.52 80.75 1 27.89 7 LEU B N 1
ATOM 1380 C CA . LEU B 1 7 ? 0.712 5.266 79.312 1 27.89 7 LEU B CA 1
ATOM 1381 C C . LEU B 1 7 ? 1.969 5.48 78.5 1 27.89 7 LEU B C 1
ATOM 1383 O O . LEU B 1 7 ? 2.547 6.566 78.5 1 27.89 7 LEU B O 1
ATOM 1387 N N . ASN B 1 8 ? 2.891 4.484 78.375 1 27.73 8 ASN B N 1
ATOM 1388 C CA . ASN B 1 8 ? 4.117 4.516 77.562 1 27.73 8 ASN B CA 1
ATOM 1389 C C . ASN B 1 8 ? 3.828 4.77 76.125 1 27.73 8 ASN B C 1
ATOM 1391 O O . ASN B 1 8 ? 3.117 3.996 75.5 1 27.73 8 ASN B O 1
ATOM 1395 N N . SER B 1 9 ? 3.6 5.992 75.688 1 26.42 9 SER B N 1
ATOM 1396 C CA . SER B 1 9 ? 3.355 6.406 74.312 1 26.42 9 SER B CA 1
ATOM 1397 C C . SER B 1 9 ? 4.496 5.977 73.375 1 26.42 9 SER B C 1
ATOM 1399 O O . SER B 1 9 ? 5.637 6.398 73.562 1 26.42 9 SER B O 1
ATOM 1401 N N . SER B 1 10 ? 4.531 4.68 72.938 1 27.97 10 SER B N 1
ATOM 1402 C CA . SER B 1 10 ? 5.578 4.23 72.062 1 27.97 10 SER B CA 1
ATOM 1403 C C . SER B 1 10 ? 5.672 5.129 70.812 1 27.97 10 SER B C 1
ATOM 1405 O O . SE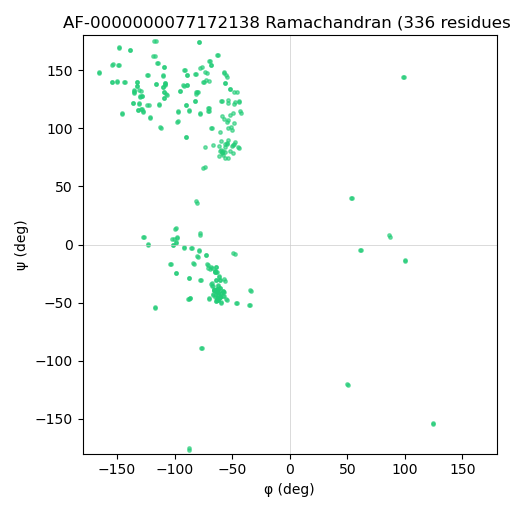R B 1 10 ? 4.648 5.539 70.25 1 27.97 10 SER B O 1
ATOM 1407 N N . PRO B 1 11 ? 6.871 5.758 70.562 1 29.22 11 PRO B N 1
ATOM 1408 C CA . PRO B 1 11 ? 7.156 6.688 69.438 1 29.22 11 PRO B CA 1
ATOM 1409 C C . PRO B 1 11 ? 6.898 6.078 68.062 1 29.22 11 PRO B C 1
ATOM 1411 O O . PRO B 1 11 ? 7.035 4.863 67.938 1 29.22 11 PRO B O 1
ATOM 1414 N N . GLY B 1 12 ? 5.82 6.523 67.375 1 25.56 12 GLY B N 1
ATOM 1415 C CA . GLY B 1 12 ? 5.402 6.152 66 1 25.56 12 GLY B CA 1
ATOM 1416 C C . GLY B 1 12 ? 6.527 6.23 65 1 25.56 12 GLY B C 1
ATOM 1417 O O . GLY B 1 12 ? 7.34 7.156 65.062 1 25.56 12 GLY B O 1
ATOM 1418 N N . THR B 1 13 ? 7.094 5.016 64.562 1 28.91 13 THR B N 1
ATOM 1419 C CA . THR B 1 13 ? 8.109 4.797 63.531 1 28.91 13 THR B CA 1
ATOM 1420 C C . THR B 1 13 ? 7.734 5.512 62.25 1 28.91 13 THR B C 1
ATOM 1422 O O . THR B 1 13 ? 6.66 5.277 61.688 1 28.91 13 THR B O 1
ATOM 1425 N N . SER B 1 14 ? 8.297 6.703 62 1 26.45 14 SER B N 1
ATOM 1426 C CA . SER B 1 14 ? 8.156 7.488 60.781 1 26.45 14 SER B CA 1
ATOM 1427 C C . SER B 1 14 ? 8.539 6.676 59.531 1 26.45 14 SER B C 1
ATOM 1429 O O . SER B 1 14 ? 9.648 6.156 59.469 1 26.45 14 SER B O 1
ATOM 1431 N N . CYS B 1 15 ? 7.629 5.883 58.875 1 28.09 15 CYS B N 1
ATOM 1432 C CA . CYS B 1 15 ? 7.809 5.18 57.594 1 28.09 15 CYS B CA 1
ATOM 1433 C C . CYS B 1 15 ? 8.367 6.113 56.531 1 28.09 15 CYS B C 1
ATOM 1435 O O . CYS B 1 15 ? 7.699 7.059 56.125 1 28.09 15 CYS B O 1
ATOM 1437 N N . SER B 1 16 ? 9.664 6.383 56.562 1 27.92 16 SER B N 1
ATOM 1438 C CA . SER B 1 16 ? 10.25 7.121 55.469 1 27.92 16 SER B CA 1
ATOM 1439 C C . SER B 1 16 ? 9.953 6.441 54.125 1 27.92 16 SER B C 1
ATOM 1441 O O . SER B 1 16 ? 10.406 5.32 53.875 1 27.92 16 SER B O 1
ATOM 1443 N N . ALA B 1 17 ? 8.836 6.707 53.438 1 28.7 17 ALA B N 1
ATOM 1444 C CA . ALA B 1 17 ? 8.57 6.305 52.031 1 28.7 17 ALA B CA 1
ATOM 1445 C C . ALA B 1 17 ? 9.75 6.645 51.125 1 28.7 17 ALA B C 1
ATOM 1447 O O . ALA B 1 17 ? 10.078 7.82 50.938 1 28.7 17 ALA B O 1
ATOM 1448 N N . VAL B 1 18 ? 10.711 5.738 51 1 29.31 18 VAL B N 1
ATOM 1449 C CA . VAL B 1 18 ? 11.742 5.879 49.969 1 29.31 18 VAL B CA 1
ATOM 1450 C C . VAL B 1 18 ? 11.094 6.043 48.594 1 29.31 18 VAL B C 1
ATOM 1452 O O . VAL B 1 18 ? 10.297 5.203 48.188 1 29.31 18 VAL B O 1
ATOM 1455 N N . ALA B 1 19 ? 11.094 7.27 48.031 1 32.53 19 ALA B N 1
ATOM 1456 C CA . ALA B 1 19 ? 10.641 7.531 46.688 1 32.53 19 ALA B CA 1
ATOM 1457 C C . ALA B 1 19 ? 11.273 6.559 45.688 1 32.53 19 ALA B C 1
ATOM 1459 O O . ALA B 1 19 ? 12.477 6.32 45.719 1 32.53 19 ALA B O 1
ATOM 1460 N N . PRO B 1 20 ? 10.484 5.652 45.062 1 27.11 20 PRO B N 1
ATOM 1461 C CA . PRO B 1 20 ? 11.094 4.742 44.094 1 27.11 20 PRO B CA 1
ATOM 1462 C C . PRO B 1 20 ? 11.992 5.461 43.094 1 27.11 20 PRO B C 1
ATOM 1464 O O . PRO B 1 20 ? 11.781 6.645 42.812 1 27.11 20 PRO B O 1
ATOM 1467 N N . SER B 1 21 ? 13.258 5.113 43.031 1 27.8 21 SER B N 1
ATOM 1468 C CA . SER B 1 21 ? 14.227 5.586 42.031 1 27.8 21 SER B CA 1
ATOM 1469 C C . SER B 1 21 ? 13.641 5.535 40.625 1 27.8 21 SER B C 1
ATOM 1471 O O . SER B 1 21 ? 12.781 4.703 40.344 1 27.8 21 SER B O 1
ATOM 1473 N N . GLU B 1 22 ? 13.758 6.648 39.812 1 28.8 22 GLU B N 1
ATOM 1474 C CA . GLU B 1 22 ? 13.422 6.953 38.406 1 28.8 22 GLU B CA 1
ATOM 1475 C C . GLU B 1 22 ? 13.922 5.859 37.469 1 28.8 22 GLU B C 1
ATOM 1477 O O . GLU B 1 22 ? 13.914 6.035 36.25 1 28.8 22 GLU B O 1
ATOM 1482 N N . LYS B 1 23 ? 14.695 4.863 37.844 1 34.78 23 LYS B N 1
ATOM 1483 C CA . LYS B 1 23 ? 15.227 3.896 36.875 1 34.78 23 LYS B CA 1
ATOM 1484 C C . LYS B 1 23 ? 14.102 3.207 36.125 1 34.78 23 LYS B C 1
ATOM 1486 O O . LYS B 1 23 ? 14.352 2.518 35.125 1 34.78 23 LYS B O 1
ATOM 1491 N N . ASP B 1 24 ? 13.07 2.893 36.844 1 30.97 24 ASP B N 1
ATOM 1492 C CA . ASP B 1 24 ? 12.25 1.892 36.188 1 30.97 24 ASP B CA 1
ATOM 1493 C C . ASP B 1 24 ? 11.383 2.529 35.094 1 30.97 24 ASP B C 1
ATOM 1495 O O . ASP B 1 24 ? 10.266 2.086 34.844 1 30.97 24 ASP B O 1
ATOM 1499 N N . ILE B 1 25 ? 11.602 3.787 34.781 1 33.47 25 ILE B N 1
ATOM 1500 C CA . ILE B 1 25 ? 10.773 4.176 33.656 1 33.47 25 ILE B CA 1
ATOM 1501 C C . ILE B 1 25 ? 11.227 3.43 32.375 1 33.47 25 ILE B C 1
ATOM 1503 O O . ILE B 1 25 ? 12.406 3.484 32.031 1 33.47 25 ILE B O 1
ATOM 1507 N N . PRO B 1 26 ? 10.602 2.436 31.984 1 32.97 26 PRO B N 1
ATOM 1508 C CA . PRO B 1 26 ? 11.078 1.849 30.734 1 32.97 26 PRO B CA 1
ATOM 1509 C C . PRO B 1 26 ? 11.422 2.9 29.688 1 32.97 26 PRO B C 1
ATOM 1511 O O . PRO B 1 26 ? 10.703 3.895 29.547 1 32.97 26 PRO B O 1
ATOM 1514 N N . TYR B 1 27 ? 12.688 3.08 29.297 1 34.88 27 TYR B N 1
ATOM 1515 C CA . TYR B 1 27 ? 13.391 4.031 28.453 1 34.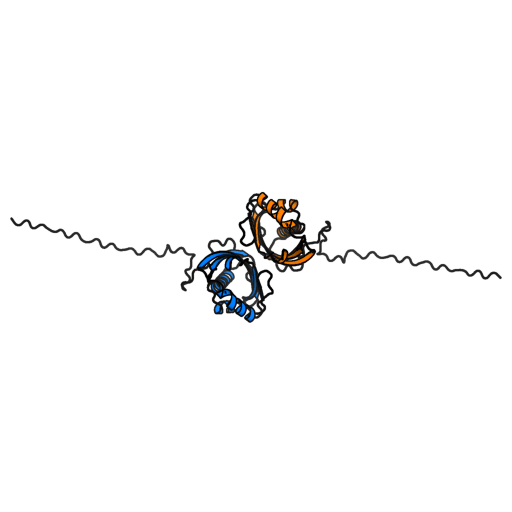88 27 TYR B CA 1
ATOM 1516 C C . TYR B 1 27 ? 12.516 4.461 27.281 1 34.88 27 TYR B C 1
ATOM 1518 O O . TYR B 1 27 ? 12.586 5.605 26.828 1 34.88 27 TYR B O 1
ATOM 1526 N N . GLY B 1 28 ? 11.906 3.521 26.469 1 37.44 28 GLY B N 1
ATOM 1527 C CA . GLY B 1 28 ? 11.562 3.867 25.109 1 37.44 28 GLY B CA 1
ATOM 1528 C C . GLY B 1 28 ? 10.297 4.703 25 1 37.44 28 GLY B C 1
ATOM 1529 O O . GLY B 1 28 ? 9.867 5.051 23.891 1 37.44 28 GLY B O 1
ATOM 1530 N N . GLN B 1 29 ? 9.422 4.555 25.828 1 36.72 29 GLN B N 1
ATOM 1531 C CA . GLN B 1 29 ? 8.203 5.332 25.641 1 36.72 29 GLN B CA 1
ATOM 1532 C C . GLN B 1 29 ? 8.43 6.805 25.984 1 36.72 29 GLN B C 1
ATOM 1534 O O . GLN B 1 29 ? 8.477 7.176 27.156 1 36.72 29 GLN B O 1
ATOM 1539 N N . THR B 1 30 ? 9.234 7.473 25.203 1 35.88 30 THR B N 1
ATOM 1540 C CA . THR B 1 30 ? 9.305 8.898 25.516 1 35.88 30 THR B CA 1
ATOM 1541 C C . THR B 1 30 ? 7.898 9.484 25.641 1 35.88 30 THR B C 1
ATOM 1543 O O . THR B 1 30 ? 7.105 9.43 24.703 1 35.88 30 THR B O 1
ATOM 1546 N N . TRP B 1 31 ? 7.383 9.391 26.703 1 36.97 31 TRP B N 1
ATOM 1547 C CA . TRP B 1 31 ? 6.199 10.211 26.922 1 36.97 31 TRP B CA 1
ATOM 1548 C C . TRP B 1 31 ? 6.422 11.633 26.406 1 36.97 31 TRP B C 1
ATOM 1550 O O . TRP B 1 31 ? 7.383 12.297 26.797 1 36.97 31 TRP B O 1
ATOM 1560 N N . HIS B 1 32 ? 6.215 11.859 25.125 1 41.12 32 HIS B N 1
ATOM 1561 C CA . HIS B 1 32 ? 6.238 13.273 24.766 1 41.12 32 HIS B CA 1
ATOM 1562 C C . HIS B 1 32 ? 5.453 14.102 25.781 1 41.12 32 HIS B C 1
ATOM 1564 O O . HIS B 1 32 ? 4.469 13.625 26.344 1 41.12 32 HIS B O 1
ATOM 1570 N N . ARG B 1 33 ? 5.973 14.977 26.328 1 39.31 33 ARG B N 1
ATOM 1571 C CA . ARG B 1 33 ? 5.492 15.953 27.297 1 39.31 33 ARG B CA 1
ATOM 1572 C C . ARG B 1 33 ? 4.039 16.328 27.031 1 39.31 33 ARG B C 1
ATOM 1574 O O . ARG B 1 33 ? 3.318 16.75 27.938 1 39.31 33 ARG B O 1
ATOM 1581 N N . SER B 1 34 ? 3.662 16.469 25.734 1 45.94 34 SER B N 1
ATOM 1582 C CA . SER B 1 34 ? 2.408 17.172 25.453 1 45.94 34 SER B CA 1
ATOM 1583 C C . SER B 1 34 ? 1.213 16.234 25.625 1 45.94 34 SER B C 1
ATOM 1585 O O . SER B 1 34 ? 0.113 16.531 25.156 1 45.94 34 SER B O 1
ATOM 1587 N N . GLY B 1 35 ? 1.284 15.312 26.656 1 51.81 35 GLY B N 1
ATOM 1588 C CA . GLY B 1 35 ? 0.118 14.469 26.859 1 51.81 35 GLY B CA 1
ATOM 1589 C C . GLY B 1 35 ? -0.206 13.594 25.656 1 51.81 35 GLY B C 1
ATOM 1590 O O . GLY B 1 35 ? -1.237 12.922 25.625 1 51.81 35 GLY B O 1
ATOM 1591 N N . ARG B 1 36 ? 0.549 13.852 24.688 1 59.19 36 ARG B N 1
ATOM 1592 C CA . ARG B 1 36 ? 0.225 13.094 23.484 1 59.19 36 ARG B CA 1
ATOM 1593 C C . ARG B 1 36 ? 0.819 11.695 23.531 1 59.19 36 ARG B C 1
ATOM 1595 O O . ARG B 1 36 ? 1.927 11.5 24.047 1 59.19 36 ARG B O 1
ATOM 1602 N N . ARG B 1 37 ? -0.026 10.781 23.266 1 72.62 37 ARG B N 1
ATOM 1603 C CA . ARG B 1 37 ? 0.379 9.383 23.219 1 72.62 37 ARG B CA 1
ATOM 1604 C C . ARG B 1 37 ? 1.477 9.156 22.188 1 72.62 37 ARG B C 1
ATOM 1606 O O . ARG B 1 37 ? 1.381 9.641 21.062 1 72.62 37 ARG B O 1
ATOM 1613 N N . PRO B 1 38 ? 2.531 8.633 22.672 1 87.19 38 PRO B N 1
ATOM 1614 C CA . PRO B 1 38 ? 3.641 8.359 21.75 1 87.19 38 PRO B CA 1
ATOM 1615 C C . PRO B 1 38 ? 3.234 7.461 20.594 1 87.19 38 PRO B C 1
ATOM 1617 O O . PRO B 1 38 ? 2.293 6.672 20.719 1 87.19 38 PRO B O 1
ATOM 1620 N N . MET B 1 39 ? 3.898 7.703 19.422 1 94.69 39 MET B N 1
ATOM 1621 C CA . MET B 1 39 ? 3.75 6.816 18.266 1 94.69 39 MET B CA 1
ATOM 1622 C C . MET B 1 39 ? 3.994 5.367 18.656 1 94.69 39 MET B C 1
ATOM 1624 O O . MET B 1 39 ? 4.918 5.07 19.422 1 94.69 39 MET B O 1
ATOM 1628 N N . ILE B 1 40 ? 3.152 4.496 18.234 1 97.62 40 ILE B N 1
ATOM 1629 C CA . ILE B 1 40 ? 3.359 3.078 18.5 1 97.62 40 ILE B CA 1
ATOM 1630 C C . ILE B 1 40 ? 4.41 2.52 17.547 1 97.62 40 ILE B C 1
ATOM 1632 O O . ILE B 1 40 ? 4.172 2.422 16.328 1 97.62 40 ILE B O 1
ATOM 1636 N N . THR B 1 41 ? 5.555 2.143 18.062 1 98.12 41 THR B N 1
ATOM 1637 C CA . THR B 1 41 ? 6.641 1.682 17.203 1 98.12 41 THR B CA 1
ATOM 1638 C C . THR B 1 41 ? 7.145 0.314 17.656 1 98.12 41 THR B C 1
ATOM 1640 O O . THR B 1 41 ? 8.133 -0.195 17.125 1 98.12 41 THR B O 1
ATOM 1643 N N . SER B 1 42 ? 6.504 -0.296 18.609 1 97.38 42 SER B N 1
ATOM 1644 C CA . SER B 1 42 ? 6.965 -1.557 19.172 1 97.38 42 SER B CA 1
ATOM 1645 C C . SER B 1 42 ? 6.863 -2.691 18.156 1 97.38 42 SER B C 1
ATOM 1647 O O . SER B 1 42 ? 7.539 -3.715 18.297 1 97.38 42 SER B O 1
ATOM 1649 N N . ASN B 1 43 ? 6.035 -2.533 17.125 1 98.19 43 ASN B N 1
ATOM 1650 C CA . ASN B 1 43 ? 5.84 -3.58 16.125 1 98.19 43 ASN B CA 1
ATOM 1651 C C . ASN B 1 43 ? 6.641 -3.303 14.852 1 98.19 43 ASN B C 1
ATOM 1653 O O . ASN B 1 43 ? 6.543 -4.047 13.875 1 98.19 43 ASN B O 1
ATOM 1657 N N . LEU B 1 44 ? 7.414 -2.283 14.883 1 98.44 44 LEU B N 1
ATOM 1658 C CA . LEU B 1 44 ? 8.203 -1.917 13.711 1 98.44 44 LEU B CA 1
ATOM 1659 C C . LEU B 1 44 ? 9.32 -2.926 13.469 1 98.44 44 LEU B C 1
ATOM 1661 O O . LEU B 1 44 ? 10.266 -3.01 14.258 1 98.44 44 LEU B O 1
ATOM 1665 N N . ARG B 1 45 ? 9.219 -3.6 12.375 1 97.56 45 ARG B N 1
ATOM 1666 C CA . ARG B 1 45 ? 10.172 -4.66 12.07 1 97.56 45 ARG B CA 1
ATOM 1667 C C . ARG B 1 45 ? 11.406 -4.102 11.359 1 97.56 45 ARG B C 1
ATOM 1669 O O . ARG B 1 45 ? 12.531 -4.516 11.648 1 97.56 45 ARG B O 1
ATOM 1676 N N . THR B 1 46 ? 11.156 -3.279 10.398 1 97.62 46 THR B N 1
ATOM 1677 C CA . THR B 1 46 ? 12.219 -2.701 9.578 1 97.62 46 THR B CA 1
ATOM 1678 C C . THR B 1 46 ? 12.07 -1.184 9.5 1 97.62 46 THR B C 1
ATOM 1680 O O . THR B 1 46 ? 10.969 -0.671 9.32 1 97.62 46 THR B O 1
ATOM 1683 N N . ASN B 1 47 ? 13.102 -0.477 9.711 1 98.62 47 ASN B N 1
ATOM 1684 C CA . ASN B 1 47 ? 13.234 0.953 9.453 1 98.62 47 ASN B CA 1
ATOM 1685 C C . ASN B 1 47 ? 14.516 1.269 8.688 1 98.62 47 ASN B C 1
ATOM 1687 O O . ASN B 1 47 ? 15.617 1.127 9.227 1 98.62 47 ASN B O 1
ATOM 1691 N N . GLN B 1 48 ? 14.352 1.789 7.453 1 98.69 48 GLN B N 1
ATOM 1692 C CA . GLN B 1 48 ? 15.523 2.021 6.621 1 98.69 48 GLN B CA 1
ATOM 1693 C C . GLN B 1 48 ? 15.914 3.498 6.621 1 98.69 48 GLN B C 1
ATOM 1695 O O . GLN B 1 48 ? 16.859 3.893 5.945 1 98.69 48 GLN B O 1
ATOM 1700 N N . LEU B 1 49 ? 15.195 4.312 7.316 1 98.75 49 LEU B N 1
ATOM 1701 C CA . LEU B 1 49 ? 15.523 5.73 7.379 1 98.75 49 LEU B CA 1
ATOM 1702 C C . LEU B 1 49 ? 16.688 5.98 8.328 1 98.75 49 LEU B C 1
ATOM 1704 O O . LEU B 1 49 ? 16.891 5.227 9.281 1 98.75 49 LEU B O 1
ATOM 1708 N N . SER B 1 50 ? 17.406 7.062 8.008 1 98.69 50 SER B N 1
ATOM 1709 C CA . SER B 1 50 ? 18.359 7.559 8.992 1 98.69 50 SER B CA 1
ATOM 1710 C C . SER B 1 50 ? 17.656 7.996 10.273 1 98.69 50 SER B C 1
ATOM 1712 O O . SER B 1 50 ? 16.438 8.211 10.281 1 98.69 50 SER B O 1
ATOM 1714 N N . ALA B 1 51 ? 18.391 8.133 11.32 1 98.31 51 ALA B N 1
ATOM 1715 C CA . ALA B 1 51 ? 17.844 8.562 12.594 1 98.31 51 ALA B CA 1
ATOM 1716 C C . ALA B 1 51 ? 17.156 9.922 12.469 1 98.31 51 ALA B C 1
ATOM 1718 O O . ALA B 1 51 ? 16.078 10.133 13.023 1 98.31 51 ALA B O 1
ATOM 1719 N N . THR B 1 52 ? 17.766 10.789 11.734 1 98.19 52 THR B N 1
ATOM 1720 C CA . THR B 1 52 ? 17.219 12.141 11.586 1 98.19 52 THR B CA 1
ATOM 1721 C C . THR B 1 52 ? 15.938 12.117 10.758 1 98.19 52 THR B C 1
ATOM 1723 O O . THR B 1 52 ? 14.945 12.758 11.125 1 98.19 52 THR B O 1
ATOM 1726 N N . ALA B 1 53 ? 15.945 11.43 9.68 1 98.69 53 ALA B N 1
ATOM 1727 C CA . ALA B 1 53 ? 14.75 11.328 8.844 1 98.69 53 ALA B CA 1
ATOM 1728 C C . ALA B 1 53 ? 13.609 10.641 9.586 1 98.69 53 ALA B C 1
ATOM 1730 O O . ALA B 1 53 ? 12.445 11.008 9.422 1 98.69 53 ALA B O 1
ATOM 1731 N N . TYR B 1 54 ? 13.922 9.648 10.359 1 98.69 54 TYR B N 1
ATOM 1732 C CA . TYR B 1 54 ? 12.922 8.914 11.125 1 98.69 54 TYR B CA 1
ATOM 1733 C C . TYR B 1 54 ? 12.273 9.82 12.172 1 98.69 54 TYR B C 1
ATOM 1735 O O . TYR B 1 54 ? 11.055 9.805 12.344 1 98.69 54 TYR B O 1
ATOM 1743 N N . GLU B 1 55 ? 13.047 10.57 12.859 1 97.94 55 GLU B N 1
ATOM 1744 C CA . GLU B 1 55 ? 12.508 11.516 13.836 1 97.94 55 GLU B CA 1
ATOM 1745 C C . GLU B 1 55 ? 11.594 12.531 13.164 1 97.94 55 GLU B C 1
ATOM 1747 O O . GLU B 1 55 ? 10.523 12.852 13.688 1 97.94 55 GLU B O 1
ATOM 1752 N N . TRP B 1 56 ? 12.039 13.055 12.055 1 98.5 56 TRP B N 1
ATOM 1753 C CA . TRP B 1 56 ? 11.188 13.938 11.273 1 98.5 56 TRP B CA 1
ATOM 1754 C C . TRP B 1 56 ? 9.859 13.266 10.938 1 98.5 56 TRP B C 1
ATOM 1756 O O . TRP B 1 56 ? 8.797 13.859 11.102 1 98.5 56 TRP B O 1
ATOM 1766 N N . TYR B 1 57 ? 9.961 12.07 10.484 1 98.81 57 TYR B N 1
ATOM 1767 C CA . TYR B 1 57 ? 8.773 11.359 10.047 1 98.81 57 TYR B CA 1
ATOM 1768 C C . TYR B 1 57 ? 7.816 11.117 11.211 1 98.81 57 TYR B C 1
ATOM 1770 O O . TYR B 1 57 ? 6.598 11.203 11.047 1 98.81 57 TYR B O 1
ATOM 1778 N N . LEU B 1 58 ? 8.328 10.773 12.383 1 98.5 58 LEU B N 1
ATOM 1779 C CA . LEU B 1 58 ? 7.477 10.609 13.562 1 98.5 58 LEU B CA 1
ATOM 1780 C C . LEU B 1 58 ? 6.75 11.906 13.898 1 98.5 58 LEU B C 1
ATOM 1782 O O . LEU B 1 58 ? 5.586 11.875 14.305 1 98.5 58 LEU B O 1
ATOM 1786 N N . THR B 1 59 ? 7.402 13.031 13.727 1 98.06 59 THR B N 1
ATOM 1787 C CA . THR B 1 59 ? 6.75 14.312 13.953 1 98.06 59 THR B CA 1
ATOM 1788 C C . THR B 1 59 ? 5.641 14.547 12.93 1 98.06 59 THR B C 1
ATOM 1790 O O . THR B 1 59 ? 4.566 15.047 13.273 1 98.06 59 THR B O 1
ATOM 1793 N N . TYR B 1 60 ? 5.934 14.148 11.766 1 98.62 60 TYR B N 1
ATOM 1794 C CA . TYR B 1 60 ? 4.957 14.195 10.68 1 98.62 60 TYR B CA 1
ATOM 1795 C C . TYR B 1 60 ? 3.729 13.359 11.016 1 98.62 60 TYR B C 1
ATOM 1797 O O . TYR B 1 60 ? 2.598 13.852 10.93 1 98.62 60 TYR B O 1
ATOM 1805 N N . LEU B 1 61 ? 3.922 12.18 11.422 1 98.75 61 LEU B N 1
ATOM 1806 C CA . LEU B 1 61 ? 2.832 11.266 11.75 1 98.75 61 LEU B CA 1
ATOM 1807 C C . LEU B 1 61 ? 2.086 11.734 13 1 98.75 61 LEU B C 1
ATOM 1809 O O . LEU B 1 61 ? 0.874 11.547 13.109 1 98.75 61 LEU B O 1
ATOM 1813 N N . THR B 1 62 ? 2.801 12.312 13.875 1 98 62 THR B N 1
ATOM 1814 C CA . THR B 1 62 ? 2.168 12.852 15.078 1 98 62 THR B CA 1
ATOM 1815 C C . THR B 1 62 ? 1.168 13.945 14.719 1 98 62 THR B C 1
ATOM 1817 O O . THR B 1 62 ? 0.088 14.023 15.312 1 98 62 THR B O 1
ATOM 1820 N N . ALA B 1 63 ? 1.532 14.773 13.781 1 97.62 63 ALA B N 1
ATOM 1821 C CA . ALA B 1 63 ? 0.601 15.797 13.32 1 97.62 63 ALA B CA 1
ATOM 1822 C C . ALA B 1 63 ? -0.648 15.172 12.711 1 97.62 63 ALA B C 1
ATOM 1824 O O . ALA B 1 63 ? -1.758 15.672 12.891 1 97.62 63 ALA B O 1
ATOM 1825 N N . LEU B 1 64 ? -0.509 14.086 11.992 1 98.12 64 LEU B N 1
ATOM 1826 C CA . LEU B 1 64 ? -1.629 13.344 11.422 1 98.12 64 LEU B CA 1
ATOM 1827 C C . LEU B 1 64 ? -2.506 12.758 12.516 1 98.12 64 LEU B C 1
ATOM 1829 O O . LEU B 1 64 ? -3.727 12.938 12.508 1 98.12 64 LEU B O 1
ATOM 1833 N N . ASP B 1 65 ? -1.888 12.125 13.453 1 97.94 65 ASP B N 1
ATOM 1834 C CA . ASP B 1 65 ? -2.617 11.469 14.531 1 97.94 65 ASP B CA 1
ATOM 1835 C C . ASP B 1 65 ? -3.406 12.484 15.352 1 97.94 65 ASP B C 1
ATOM 1837 O O . ASP B 1 65 ? -4.496 12.18 15.844 1 97.94 65 ASP B O 1
ATOM 1841 N N . ALA B 1 66 ? -2.846 13.633 15.492 1 96.94 66 ALA B N 1
ATOM 1842 C CA . ALA B 1 66 ? -3.49 14.703 16.25 1 96.94 66 ALA B CA 1
ATOM 1843 C C . ALA B 1 66 ? -4.547 15.414 15.406 1 96.94 66 ALA B C 1
ATOM 1845 O O . ALA B 1 66 ? -5.273 16.281 15.914 1 96.94 66 ALA B O 1
ATOM 1846 N N . LYS B 1 67 ? -4.555 15.117 14.203 1 97.25 67 LYS B N 1
ATOM 1847 C CA . LYS B 1 67 ? -5.395 15.844 13.25 1 97.25 67 LYS B CA 1
ATOM 1848 C C . LYS B 1 67 ? -5.148 17.344 13.336 1 97.25 67 LYS B C 1
ATOM 1850 O O . LYS B 1 67 ? -6.094 18.141 13.359 1 97.25 67 LYS B O 1
ATOM 1855 N N . ASP B 1 68 ? -3.887 17.625 13.484 1 97.25 68 ASP B N 1
ATOM 1856 C CA . ASP B 1 68 ? -3.434 19.016 13.547 1 97.25 68 ASP B CA 1
ATOM 1857 C C . ASP B 1 68 ? -3.1 19.547 12.156 1 97.25 68 ASP B C 1
ATOM 1859 O O . ASP B 1 68 ? -1.948 19.484 11.719 1 97.25 68 ASP B O 1
ATOM 1863 N N . LEU B 1 69 ? -4.086 20.156 11.539 1 98 69 LEU B N 1
ATOM 1864 C CA . LEU B 1 69 ? -3.965 20.578 10.148 1 98 69 LEU B CA 1
ATOM 1865 C C . LEU B 1 69 ? -2.916 21.672 10.008 1 98 69 LEU B C 1
ATOM 1867 O O . LEU B 1 69 ? -2.18 21.719 9.023 1 98 69 LEU B O 1
ATOM 1871 N N . GLN B 1 70 ? -2.867 22.547 10.922 1 97.69 70 GLN B N 1
ATOM 1872 C CA . GLN B 1 70 ? -1.907 23.641 10.867 1 97.69 70 GLN B CA 1
ATOM 1873 C C . GLN B 1 70 ? -0.474 23.125 10.891 1 97.69 70 GLN B C 1
ATOM 1875 O O . GLN B 1 70 ? 0.361 23.547 10.094 1 97.69 70 GLN B O 1
ATOM 1880 N N . GLN B 1 71 ? -0.226 22.281 11.75 1 98 71 GLN B N 1
ATOM 1881 C CA . GLN B 1 71 ? 1.111 21.703 11.805 1 98 71 GLN B CA 1
ATOM 1882 C C . GLN B 1 71 ? 1.398 20.859 10.57 1 98 71 GLN B C 1
ATOM 1884 O O . GLN B 1 71 ? 2.492 20.922 10.008 1 98 71 GLN B O 1
ATOM 1889 N N . TYR B 1 72 ? 0.469 20.047 10.125 1 98.69 72 TYR B N 1
ATOM 1890 C CA . TYR B 1 72 ? 0.661 19.156 8.984 1 98.69 72 TYR B CA 1
ATOM 1891 C C . TYR B 1 72 ? 1 19.938 7.723 1 98.69 72 TYR B C 1
ATOM 1893 O O . TYR B 1 72 ? 1.881 19.547 6.957 1 98.69 72 TYR B O 1
ATOM 1901 N N . GLU B 1 73 ? 0.31 21 7.578 1 98.75 73 GLU B N 1
ATOM 1902 C CA . GLU B 1 73 ? 0.505 21.844 6.406 1 98.75 73 GLU B CA 1
ATOM 1903 C C . GLU B 1 73 ? 1.96 22.281 6.281 1 98.75 73 GLU B C 1
ATOM 1905 O O . GLU B 1 73 ? 2.473 22.438 5.168 1 98.75 73 GLU B O 1
ATOM 1910 N N . GLN B 1 74 ? 2.648 22.438 7.332 1 98.56 74 GLN B N 1
ATOM 1911 C CA . GLN B 1 74 ? 4.02 22.938 7.34 1 98.56 74 GLN B CA 1
ATOM 1912 C C . GLN B 1 74 ? 4.977 21.922 6.73 1 98.56 74 GLN B C 1
ATOM 1914 O O . GLN B 1 74 ? 6.09 22.266 6.328 1 98.56 74 GLN B O 1
ATOM 1919 N N . PHE B 1 75 ? 4.617 20.703 6.676 1 98.88 75 PHE B N 1
ATOM 1920 C CA . PHE B 1 75 ? 5.473 19.656 6.129 1 98.88 75 PHE B CA 1
ATOM 1921 C C . PHE B 1 75 ? 5.359 19.609 4.609 1 98.88 75 PHE B C 1
ATOM 1923 O O . PHE B 1 75 ? 6.191 18.984 3.939 1 98.88 75 PHE B O 1
ATOM 1930 N N . LEU B 1 76 ? 4.328 20.219 4.008 1 98.94 76 LEU B N 1
ATOM 1931 C CA . LEU B 1 76 ? 4.008 20.031 2.596 1 98.94 76 LEU B CA 1
ATOM 1932 C C . LEU B 1 76 ? 4.688 21.094 1.741 1 98.94 76 LEU B C 1
ATOM 1934 O O . LEU B 1 76 ? 4.715 22.281 2.113 1 98.94 76 LEU B O 1
ATOM 1938 N N . ALA B 1 77 ? 5.242 20.688 0.622 1 98.88 77 ALA B N 1
ATOM 1939 C CA . ALA B 1 77 ? 5.633 21.625 -0.425 1 98.88 77 ALA B CA 1
ATOM 1940 C C . ALA B 1 77 ? 4.406 22.234 -1.103 1 98.88 77 ALA B C 1
ATOM 1942 O O . ALA B 1 77 ? 3.344 21.609 -1.149 1 98.88 77 ALA B O 1
ATOM 1943 N N . ASP B 1 78 ? 4.543 23.359 -1.724 1 98.62 78 ASP B N 1
ATOM 1944 C CA . ASP B 1 78 ? 3.434 24.031 -2.391 1 98.62 78 ASP B CA 1
ATOM 1945 C C . ASP B 1 78 ? 2.9 23.203 -3.553 1 98.62 78 ASP B C 1
ATOM 1947 O O . ASP B 1 78 ? 1.698 23.203 -3.826 1 98.62 78 ASP B O 1
ATOM 1951 N N . GLU B 1 79 ? 3.785 22.453 -4.141 1 98.38 79 GLU B N 1
ATOM 1952 C CA . GLU B 1 79 ? 3.416 21.703 -5.34 1 98.38 79 GLU B CA 1
ATOM 1953 C C . GLU B 1 79 ? 3.094 20.25 -5.012 1 98.38 79 GLU B C 1
ATOM 1955 O O . GLU B 1 79 ? 3.031 19.406 -5.902 1 98.38 79 GLU B O 1
ATOM 1960 N N . CYS B 1 80 ? 2.912 19.953 -3.773 1 98.88 80 CYS B N 1
ATOM 1961 C CA . CYS B 1 80 ? 2.684 18.578 -3.357 1 98.88 80 CYS B CA 1
ATOM 1962 C C . CYS B 1 80 ? 1.491 17.984 -4.09 1 98.88 80 CYS B C 1
ATOM 1964 O O . CYS B 1 80 ? 0.474 18.641 -4.281 1 98.88 80 CYS B O 1
ATOM 1966 N N . THR B 1 81 ? 1.613 16.75 -4.496 1 98.88 81 THR B N 1
ATOM 1967 C CA . THR B 1 81 ? 0.521 15.969 -5.059 1 98.88 81 THR B CA 1
ATOM 1968 C C . THR B 1 81 ? 0.2 14.773 -4.16 1 98.88 81 THR B C 1
ATOM 1970 O O . THR B 1 81 ? 1.106 14.102 -3.66 1 98.88 81 THR B O 1
ATOM 1973 N N . MET B 1 82 ? -1.077 14.508 -3.984 1 98.88 82 MET B N 1
ATOM 1974 C CA . MET B 1 82 ? -1.51 13.406 -3.125 1 98.88 82 MET B CA 1
ATOM 1975 C C . MET B 1 82 ? -2.496 12.5 -3.855 1 98.88 82 MET B C 1
ATOM 1977 O O . MET B 1 82 ? -3.473 12.984 -4.434 1 98.88 82 MET B O 1
ATOM 1981 N N . TYR B 1 83 ? -2.18 11.25 -3.826 1 98.62 83 TYR B N 1
ATOM 1982 C CA . TYR B 1 83 ? -3.057 10.203 -4.344 1 98.62 83 TYR B CA 1
ATOM 1983 C C . TYR B 1 83 ? -3.666 9.391 -3.205 1 98.62 83 TYR B C 1
ATOM 1985 O O . TYR B 1 83 ? -2.98 9.055 -2.236 1 98.62 83 TYR B O 1
ATOM 1993 N N . SER B 1 84 ? -4.91 9.094 -3.365 1 98.25 84 SER B N 1
ATOM 1994 C CA . SER B 1 84 ? -5.586 8.109 -2.529 1 98.25 84 SER B CA 1
ATOM 1995 C C . SER B 1 84 ? -6.164 6.977 -3.369 1 98.25 84 SER B C 1
ATOM 1997 O O . SER B 1 84 ? -7.168 7.156 -4.062 1 98.25 84 SER B O 1
ATOM 1999 N N . ASN B 1 85 ? -5.531 5.844 -3.221 1 98.25 85 ASN B N 1
ATOM 2000 C CA . ASN B 1 85 ? -5.961 4.703 -4.023 1 98.25 85 ASN B CA 1
ATOM 2001 C C . ASN B 1 85 ? -6.07 5.062 -5.5 1 98.25 85 ASN B C 1
ATOM 2003 O O . ASN B 1 85 ? -5.098 5.52 -6.105 1 98.25 85 ASN B O 1
ATOM 2007 N N . ASN B 1 86 ? -7.285 4.902 -6.051 1 98.31 86 ASN B N 1
ATOM 2008 C CA . ASN B 1 86 ? -7.504 5.141 -7.473 1 98.31 86 ASN B CA 1
ATOM 2009 C C . ASN B 1 86 ? -8.102 6.523 -7.727 1 98.31 86 ASN B C 1
ATOM 2011 O O . ASN B 1 86 ? -8.359 6.891 -8.875 1 98.31 86 ASN B O 1
ATOM 2015 N N . ASP B 1 87 ? -8.32 7.332 -6.781 1 97.75 87 ASP B N 1
ATOM 2016 C CA . ASP B 1 87 ? -8.984 8.625 -6.945 1 97.75 87 ASP B CA 1
ATOM 2017 C C . ASP B 1 87 ? -8.102 9.594 -7.734 1 97.75 87 ASP B C 1
ATOM 2019 O O . ASP B 1 87 ? -6.879 9.484 -7.719 1 97.75 87 ASP B O 1
ATOM 2023 N N . PRO B 1 88 ? -8.773 10.555 -8.391 1 97.75 88 PRO B N 1
ATOM 2024 C CA . PRO B 1 88 ? -7.961 11.648 -8.93 1 97.75 88 PRO B CA 1
ATOM 2025 C C . PRO B 1 88 ? -7.094 12.32 -7.863 1 97.75 88 PRO B C 1
ATOM 2027 O O . PRO B 1 88 ? -7.527 12.469 -6.719 1 97.75 88 PRO B O 1
ATOM 2030 N N . PRO B 1 89 ? -5.973 12.711 -8.227 1 98.5 89 PRO B N 1
ATOM 2031 C CA . PRO B 1 89 ? -5.082 13.305 -7.227 1 98.5 89 PRO B CA 1
ATOM 2032 C C . PRO B 1 89 ? -5.535 14.695 -6.785 1 98.5 89 PRO B C 1
ATOM 2034 O O . PRO B 1 89 ? -6.145 15.422 -7.57 1 98.5 89 PRO B O 1
ATOM 2037 N N . MET B 1 90 ? -5.27 15.023 -5.543 1 98.75 90 MET B N 1
ATOM 2038 C CA . MET B 1 90 ? -5.254 16.422 -5.098 1 98.75 90 MET B CA 1
ATOM 2039 C C . MET B 1 90 ? -3.918 17.078 -5.426 1 98.75 90 MET B C 1
ATOM 2041 O O . MET B 1 90 ? -2.865 16.594 -4.996 1 98.75 90 MET B O 1
ATOM 2045 N N . VAL B 1 91 ? -3.963 18.156 -6.156 1 98.81 91 VAL B N 1
ATOM 2046 C CA . VAL B 1 91 ? -2.736 18.797 -6.629 1 98.81 91 VAL B CA 1
ATOM 2047 C C . VAL B 1 91 ? -2.576 20.156 -5.969 1 98.81 91 VAL B C 1
ATOM 2049 O O . VAL B 1 91 ? -3.426 21.031 -6.137 1 98.81 91 VAL B O 1
ATOM 2052 N N . GLY B 1 92 ? -1.475 20.297 -5.262 1 98.88 92 GLY B N 1
ATOM 2053 C CA . GLY B 1 92 ? -1.182 21.547 -4.57 1 98.88 92 GLY B CA 1
ATOM 2054 C C . GLY B 1 92 ? -1.539 21.5 -3.096 1 98.88 92 GLY B C 1
ATOM 2055 O O . GLY B 1 92 ? -2.559 20.922 -2.713 1 98.88 92 GLY B O 1
ATOM 2056 N N . LYS B 1 93 ? -0.689 22.188 -2.33 1 98.81 93 LYS B N 1
ATOM 2057 C CA . LYS B 1 93 ? -0.827 22.219 -0.877 1 98.81 93 LYS B CA 1
ATOM 2058 C C . LYS B 1 93 ? -2.197 22.75 -0.469 1 98.81 93 LYS B C 1
ATOM 2060 O O . LYS B 1 93 ? -2.852 22.188 0.409 1 98.81 93 LYS B O 1
ATOM 2065 N N . ALA B 1 94 ? -2.674 23.781 -1.058 1 98.62 94 ALA B N 1
ATOM 2066 C CA . ALA B 1 94 ? -3.953 24.391 -0.699 1 98.62 94 ALA B CA 1
ATOM 2067 C C . ALA B 1 94 ? -5.105 23.406 -0.914 1 98.62 94 ALA B C 1
ATOM 2069 O O . ALA B 1 94 ? -5.992 23.281 -0.065 1 98.62 94 ALA B O 1
ATOM 2070 N N . THR B 1 95 ? -5.094 22.734 -2.064 1 98.81 95 THR B N 1
ATOM 2071 C CA . THR B 1 95 ? -6.117 21.734 -2.387 1 98.81 95 THR B CA 1
ATOM 2072 C C . THR B 1 95 ? -6.082 20.578 -1.39 1 98.81 95 THR B C 1
ATOM 2074 O O . THR B 1 95 ? -7.129 20.141 -0.911 1 98.81 95 THR B O 1
ATOM 2077 N N . ILE B 1 96 ? -4.906 20.125 -1.064 1 98.88 96 ILE B N 1
ATOM 2078 C CA . ILE B 1 96 ? -4.727 19.016 -0.136 1 98.88 96 ILE B CA 1
ATOM 2079 C C . ILE B 1 96 ? -5.25 19.406 1.244 1 98.88 96 ILE B C 1
ATOM 2081 O O . ILE B 1 96 ? -6.027 18.672 1.852 1 98.88 96 ILE B O 1
ATOM 2085 N N . VAL B 1 97 ? -4.879 20.562 1.697 1 98.69 97 VAL B N 1
ATOM 2086 C CA . VAL B 1 97 ? -5.27 21.031 3.021 1 98.69 97 VAL B CA 1
ATOM 2087 C C . VAL B 1 97 ? -6.785 21.203 3.086 1 98.69 97 VAL B C 1
ATOM 2089 O O . VAL B 1 97 ? -7.422 20.797 4.066 1 98.69 97 VAL B O 1
ATOM 2092 N N . GLN B 1 98 ? -7.383 21.703 2.068 1 98.56 98 GLN B N 1
ATOM 2093 C CA . GLN B 1 98 ? -8.836 21.844 2.014 1 98.56 98 GLN B CA 1
ATOM 2094 C C . GLN B 1 98 ? -9.516 20.484 2.061 1 98.56 98 GLN B C 1
ATOM 2096 O O . GLN B 1 98 ? -10.484 20.281 2.799 1 98.56 98 GLN B O 1
ATOM 2101 N N . GLY B 1 99 ? -9.047 19.578 1.301 1 98.44 99 GLY B N 1
ATOM 2102 C CA . GLY B 1 99 ? -9.602 18.234 1.312 1 98.44 99 GLY B CA 1
ATOM 2103 C C . GLY B 1 99 ? -9.492 17.547 2.664 1 98.44 99 GLY B C 1
ATOM 2104 O O . GLY B 1 99 ? -10.461 16.953 3.143 1 98.44 99 GLY B O 1
ATOM 2105 N N . LEU B 1 100 ? -8.344 17.656 3.26 1 98.31 100 LEU B N 1
ATOM 2106 C CA . LEU B 1 100 ? -8.125 17.016 4.551 1 98.31 100 LEU B CA 1
ATOM 2107 C C . LEU B 1 100 ? -8.984 17.672 5.633 1 98.31 100 LEU B C 1
ATOM 2109 O O . LEU B 1 100 ? -9.438 16.984 6.559 1 98.31 100 LEU B O 1
ATOM 2113 N N . SER B 1 101 ? -9.164 18.953 5.527 1 98.31 101 SER B N 1
ATOM 2114 C CA . SER B 1 101 ? -9.992 19.672 6.496 1 98.31 101 SER B CA 1
ATOM 2115 C C . SER B 1 101 ? -11.43 19.156 6.48 1 98.31 101 SER B C 1
ATOM 2117 O O . SER B 1 101 ? -12.133 19.234 7.488 1 98.31 101 SER B O 1
ATOM 2119 N N . GLN B 1 102 ? -11.891 18.641 5.402 1 97.62 102 GLN B N 1
ATOM 2120 C CA . GLN B 1 102 ? -13.234 18.078 5.266 1 97.62 102 GLN B CA 1
ATOM 2121 C C . GLN B 1 102 ? -13.258 16.609 5.664 1 97.62 102 GLN B C 1
ATOM 2123 O O . GLN B 1 102 ? -14.273 16.109 6.145 1 97.62 102 GLN B O 1
ATOM 2128 N N . TYR B 1 103 ? -12.211 15.961 5.512 1 97.25 103 TYR B N 1
ATOM 2129 C CA . TYR B 1 103 ? -12.156 14.516 5.688 1 97.25 103 TYR B CA 1
ATOM 2130 C C . TYR B 1 103 ? -11.867 14.156 7.137 1 97.25 103 TYR B C 1
ATOM 2132 O O . TYR B 1 103 ? -12.5 13.25 7.695 1 97.25 103 TYR B O 1
ATOM 2140 N N . TRP B 1 104 ? -10.93 14.75 7.77 1 97.06 104 TRP B N 1
ATOM 2141 C CA . TRP B 1 104 ? -10.438 14.344 9.086 1 97.06 104 TRP B CA 1
ATOM 2142 C C . TRP B 1 104 ? -11.555 14.398 10.125 1 97.06 104 TRP B C 1
ATOM 2144 O O . TRP B 1 104 ? -11.609 13.555 11.023 1 97.06 104 TRP B O 1
ATOM 2154 N N . PRO B 1 105 ? -12.594 15.328 9.992 1 96.62 105 PRO B N 1
ATOM 2155 C CA . PRO B 1 105 ? -13.703 15.328 10.953 1 96.62 105 PRO B CA 1
ATOM 2156 C C . PRO B 1 105 ? -14.648 14.141 10.758 1 96.62 105 PRO B C 1
ATOM 2158 O O . PRO B 1 105 ? -15.523 13.898 11.594 1 96.62 105 PRO B O 1
ATOM 2161 N N . SER B 1 106 ? -14.508 13.422 9.758 1 96.44 106 SER B 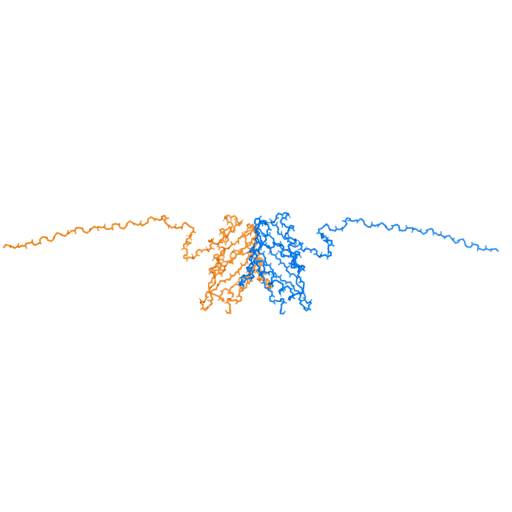N 1
ATOM 2162 C CA . SER B 1 106 ? -15.445 12.352 9.438 1 96.44 106 SER B CA 1
ATOM 2163 C C . SER B 1 106 ? -15.18 11.117 10.297 1 96.44 106 SER B C 1
ATOM 2165 O O . SER B 1 106 ? -15.938 10.141 10.25 1 96.44 106 SER B O 1
ATOM 2167 N N . PHE B 1 107 ? -14.141 11.086 11.094 1 97.31 107 PHE B N 1
ATOM 2168 C CA . PHE B 1 107 ? -13.867 10.023 12.047 1 97.31 107 PHE B CA 1
ATOM 2169 C C . PHE B 1 107 ? -13.367 10.594 13.375 1 97.31 107 PHE B C 1
ATOM 2171 O O . PHE B 1 107 ? -13.062 11.781 13.469 1 97.31 107 PHE B O 1
ATOM 2178 N N . GLY B 1 108 ? -13.32 9.75 14.414 1 96.06 108 GLY B N 1
ATOM 2179 C CA . GLY B 1 108 ? -12.906 10.18 15.734 1 96.06 108 GLY B CA 1
ATOM 2180 C C . GLY B 1 108 ? -11.406 10.352 15.867 1 96.06 108 GLY B C 1
ATOM 2181 O O . GLY B 1 108 ? -10.875 11.445 15.625 1 96.06 108 GLY B O 1
ATOM 2182 N N . THR B 1 109 ? -10.688 9.242 16.25 1 96.69 109 THR B N 1
ATOM 2183 C CA . THR B 1 109 ? -9.242 9.328 16.438 1 96.69 109 THR B CA 1
ATOM 2184 C C . THR B 1 109 ? -8.508 8.422 15.461 1 96.69 109 THR B C 1
ATOM 2186 O O . THR B 1 109 ? -9.117 7.547 14.836 1 96.69 109 THR B O 1
ATOM 2189 N N . LEU B 1 110 ? -7.25 8.695 15.312 1 97.81 110 LEU B N 1
ATOM 2190 C CA . LEU B 1 110 ? -6.305 7.902 14.539 1 97.81 110 LEU B CA 1
ATOM 2191 C C . LEU B 1 110 ? -5 7.711 15.305 1 97.81 110 LEU B C 1
ATOM 2193 O O . LEU B 1 110 ? -4.48 8.656 15.898 1 97.81 110 LEU B O 1
ATOM 2197 N N . GLU B 1 111 ? -4.547 6.504 15.375 1 98 111 GLU B N 1
ATOM 2198 C CA . GLU B 1 111 ? -3.227 6.164 15.891 1 98 111 GLU B CA 1
ATOM 2199 C C . GLU B 1 111 ? -2.488 5.223 14.945 1 98 111 GLU B C 1
ATOM 2201 O O . GLU B 1 111 ? -2.969 4.125 14.656 1 98 111 GLU B O 1
ATOM 2206 N N . HIS B 1 112 ? -1.333 5.684 14.508 1 98.69 112 HIS B N 1
ATOM 2207 C CA . HIS B 1 112 ? -0.513 4.828 13.664 1 98.69 112 HIS B CA 1
ATOM 2208 C C . HIS B 1 112 ? 0.272 3.818 14.492 1 98.69 112 HIS B C 1
ATOM 2210 O O . HIS B 1 112 ? 0.874 4.176 15.508 1 98.69 112 HIS B O 1
ATOM 2216 N N . ASP B 1 113 ? 0.252 2.609 14.141 1 98.81 113 ASP B N 1
ATOM 2217 C CA . ASP B 1 113 ? 1.07 1.495 14.617 1 98.81 113 ASP B CA 1
ATOM 2218 C C . ASP B 1 113 ? 2.002 0.994 13.516 1 98.81 113 ASP B C 1
ATOM 2220 O O . ASP B 1 113 ? 1.569 0.294 12.594 1 98.81 113 ASP B O 1
ATOM 2224 N N . LEU B 1 114 ? 3.283 1.411 13.602 1 98.94 114 LEU B N 1
ATOM 2225 C CA . LEU B 1 114 ? 4.207 1.252 12.484 1 98.94 114 LEU B CA 1
ATOM 2226 C C . LEU B 1 114 ? 4.656 -0.199 12.352 1 98.94 114 LEU B C 1
ATOM 2228 O O . LEU B 1 114 ? 4.977 -0.849 13.344 1 98.94 114 LEU B O 1
ATOM 2232 N N . LEU B 1 115 ? 4.754 -0.67 11.117 1 98.81 115 LEU B N 1
ATOM 2233 C CA . LEU B 1 115 ? 5.148 -2.053 10.867 1 98.81 115 LEU B CA 1
ATOM 2234 C C . LEU B 1 115 ? 6.465 -2.111 10.102 1 98.81 115 LEU B C 1
ATOM 2236 O O . LEU B 1 115 ? 7.379 -2.842 10.484 1 98.81 115 LEU B O 1
ATOM 2240 N N . ASN B 1 116 ? 6.551 -1.452 8.977 1 98.88 116 ASN B N 1
ATOM 2241 C CA . ASN B 1 116 ? 7.73 -1.431 8.109 1 98.88 116 ASN B CA 1
ATOM 2242 C C . ASN B 1 116 ? 7.934 -0.058 7.477 1 98.88 116 ASN B C 1
ATOM 2244 O O . ASN B 1 116 ? 6.969 0.585 7.059 1 98.88 116 ASN B O 1
ATOM 2248 N N . ILE B 1 117 ? 9.172 0.343 7.41 1 98.94 117 ILE B N 1
ATOM 2249 C CA . ILE B 1 117 ? 9.562 1.504 6.621 1 98.94 117 ILE B CA 1
ATOM 2250 C C . ILE B 1 117 ? 10.727 1.131 5.699 1 98.94 117 ILE B C 1
ATOM 2252 O O . ILE B 1 117 ? 11.805 0.76 6.164 1 98.94 117 ILE B O 1
ATOM 2256 N N . TYR B 1 118 ? 10.492 1.195 4.418 1 98.88 118 TYR B N 1
ATOM 2257 C CA . TYR B 1 118 ? 11.516 0.956 3.406 1 98.88 118 TYR B CA 1
ATOM 2258 C C . TYR B 1 118 ? 11.805 2.221 2.607 1 98.88 118 TYR B C 1
ATOM 2260 O O . TYR B 1 118 ? 10.93 3.084 2.467 1 98.88 118 TYR B O 1
ATOM 2268 N N . GLY B 1 119 ? 12.953 2.336 2.027 1 98.69 119 GLY B N 1
ATOM 2269 C CA . GLY B 1 119 ? 13.281 3.422 1.116 1 98.69 119 GLY B CA 1
ATOM 2270 C C . GLY B 1 119 ? 14.531 4.188 1.525 1 98.69 119 GLY B C 1
ATOM 2271 O O . GLY B 1 119 ? 15.469 3.609 2.078 1 98.69 119 GLY B O 1
ATOM 2272 N N . THR B 1 120 ? 14.57 5.434 1.115 1 98.38 120 THR B N 1
ATOM 2273 C CA . THR B 1 120 ? 15.602 6.395 1.479 1 98.38 120 THR B CA 1
ATOM 2274 C C . THR B 1 120 ? 15 7.566 2.25 1 98.38 120 THR B C 1
ATOM 2276 O O . THR B 1 120 ? 13.781 7.664 2.389 1 98.38 120 THR B O 1
ATOM 2279 N N . ASP B 1 121 ? 15.852 8.445 2.723 1 98.5 121 ASP B N 1
ATOM 2280 C CA . ASP B 1 121 ? 15.383 9.594 3.484 1 98.5 121 ASP B CA 1
ATOM 2281 C C . ASP B 1 121 ? 14.508 10.508 2.623 1 98.5 121 ASP B C 1
ATOM 2283 O O . ASP B 1 121 ? 13.656 11.234 3.143 1 98.5 121 ASP B O 1
ATOM 2287 N N . ALA B 1 122 ? 14.664 10.469 1.286 1 98.12 122 ALA B N 1
ATOM 2288 C CA . ALA B 1 122 ? 13.969 11.383 0.391 1 98.12 122 ALA B CA 1
ATOM 2289 C C . ALA B 1 122 ? 12.727 10.727 -0.213 1 98.12 122 ALA B C 1
ATOM 2291 O O . ALA B 1 122 ? 11.852 11.414 -0.743 1 98.12 122 ALA B O 1
ATOM 2292 N N . ALA B 1 123 ? 12.672 9.414 -0.3 1 98.75 123 ALA B N 1
ATOM 2293 C CA . ALA B 1 123 ? 11.578 8.641 -0.88 1 98.75 123 ALA B CA 1
ATOM 2294 C C . ALA B 1 123 ? 11.391 7.32 -0.143 1 98.75 123 ALA B C 1
ATOM 2296 O O . ALA B 1 123 ? 12.273 6.457 -0.171 1 98.75 123 ALA B O 1
ATOM 2297 N N . PHE B 1 124 ? 10.234 7.195 0.557 1 98.88 124 PHE B N 1
ATOM 2298 C CA . PHE B 1 124 ? 10.062 6.023 1.406 1 98.88 124 PHE B CA 1
ATOM 2299 C C . PHE B 1 124 ? 8.594 5.613 1.471 1 98.88 124 PHE B C 1
ATOM 2301 O O . PHE B 1 124 ? 7.723 6.332 0.976 1 98.88 124 PHE B O 1
ATOM 2308 N N . VAL B 1 125 ? 8.344 4.43 2.037 1 98.94 125 VAL B N 1
ATOM 2309 C CA . VAL B 1 125 ? 7.008 3.867 2.205 1 98.94 125 VAL B CA 1
ATOM 2310 C C . VAL B 1 125 ? 6.84 3.35 3.633 1 98.94 125 VAL B C 1
ATOM 2312 O O . VAL B 1 125 ? 7.758 2.746 4.191 1 98.94 125 VAL B O 1
ATOM 2315 N N . LEU B 1 126 ? 5.707 3.648 4.211 1 98.94 126 LEU B N 1
ATOM 2316 C CA . LEU B 1 126 ? 5.289 3.125 5.508 1 98.94 126 LEU B CA 1
ATOM 2317 C C . LEU B 1 126 ? 4.145 2.125 5.348 1 98.94 126 LEU B C 1
ATOM 2319 O O . LEU B 1 126 ? 3.154 2.412 4.672 1 98.94 126 LEU B O 1
ATOM 2323 N N . GLU B 1 127 ? 4.297 0.951 5.871 1 98.94 127 GLU B N 1
ATOM 2324 C CA . GLU B 1 127 ? 3.195 0.052 6.199 1 98.94 127 GLU B CA 1
ATOM 2325 C C . GLU B 1 127 ? 2.789 0.191 7.664 1 98.94 127 GLU B C 1
ATOM 2327 O O . GLU B 1 127 ? 3.641 0.17 8.555 1 98.94 127 GLU B O 1
ATOM 2332 N N . ALA B 1 128 ? 1.475 0.319 7.926 1 98.94 128 ALA B N 1
ATOM 2333 C CA . ALA B 1 128 ? 1.04 0.525 9.305 1 98.94 128 ALA B CA 1
ATOM 2334 C C . ALA B 1 128 ? -0.334 -0.093 9.547 1 98.94 128 ALA B C 1
ATOM 2336 O O . ALA B 1 128 ? -1.083 -0.345 8.602 1 98.94 128 ALA B O 1
ATOM 2337 N N . LEU B 1 129 ? -0.565 -0.427 10.797 1 98.81 129 LEU B N 1
ATOM 2338 C CA . LEU B 1 129 ? -1.925 -0.566 11.305 1 98.81 129 LEU B CA 1
ATOM 2339 C C . LEU B 1 129 ? -2.434 0.757 11.867 1 98.81 129 LEU B C 1
ATOM 2341 O O . LEU B 1 129 ? -1.807 1.339 12.75 1 98.81 129 LEU B O 1
ATOM 2345 N N . ASN B 1 130 ? -3.498 1.225 11.289 1 98.75 130 ASN B N 1
ATOM 2346 C CA . ASN B 1 130 ? -4.129 2.445 11.773 1 98.75 130 ASN B CA 1
ATOM 2347 C C . ASN B 1 130 ? -5.301 2.137 12.703 1 98.75 130 ASN B C 1
ATOM 2349 O O . ASN B 1 130 ? -6.293 1.54 12.289 1 98.75 130 ASN B O 1
ATOM 2353 N N . HIS B 1 131 ? -5.168 2.484 13.914 1 98.5 131 HIS B N 1
ATOM 2354 C CA . HIS B 1 131 ? -6.246 2.352 14.891 1 98.5 131 HIS B CA 1
ATOM 2355 C C . HIS B 1 131 ? -7.145 3.582 14.883 1 98.5 131 HIS B C 1
ATOM 2357 O O . HIS B 1 131 ? -6.707 4.68 15.242 1 98.5 131 HIS B O 1
ATOM 2363 N N . TYR B 1 132 ? -8.367 3.412 14.508 1 98.06 132 TYR B N 1
ATOM 2364 C CA . TYR B 1 132 ? -9.328 4.504 14.445 1 98.06 132 TYR B CA 1
ATOM 2365 C C . TYR B 1 132 ? -10.383 4.371 15.539 1 98.06 132 TYR B C 1
ATOM 2367 O O . TYR B 1 132 ? -10.648 3.266 16.016 1 98.06 132 TYR B O 1
ATOM 2375 N N . THR B 1 133 ? -10.883 5.504 15.898 1 97.25 133 THR B N 1
ATOM 2376 C CA . THR B 1 133 ? -12.242 5.52 16.438 1 97.25 133 THR B CA 1
ATOM 2377 C C . THR B 1 133 ? -13.203 6.148 15.438 1 97.25 133 THR B C 1
ATOM 2379 O O . THR B 1 133 ? -12.883 7.16 14.812 1 97.25 133 THR B O 1
ATOM 2382 N N . ARG B 1 134 ? -14.336 5.512 15.344 1 96.44 134 ARG B N 1
ATOM 2383 C CA . ARG B 1 134 ? -15.398 6.059 14.508 1 96.44 134 ARG B CA 1
ATOM 2384 C C . ARG B 1 134 ? -16.125 7.191 15.219 1 96.44 134 ARG B C 1
ATOM 2386 O O . ARG B 1 134 ? -15.906 7.43 16.406 1 96.44 134 ARG B O 1
ATOM 2393 N N . THR B 1 135 ? -17.047 7.85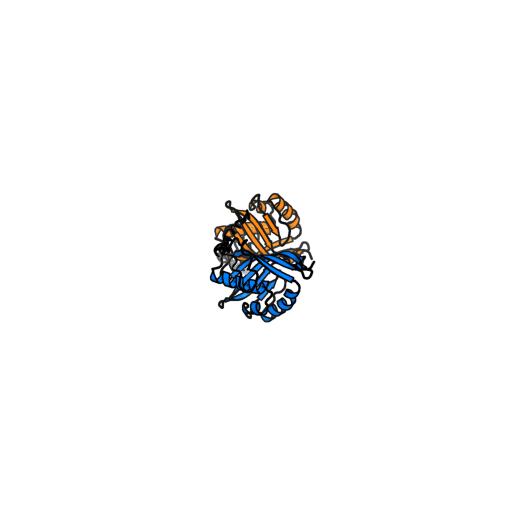5 14.484 1 93.62 135 THR B N 1
ATOM 2394 C CA . THR B 1 135 ? -17.781 8.953 15.094 1 93.62 135 THR B CA 1
ATOM 2395 C C . THR B 1 135 ? -18.797 8.422 16.109 1 93.62 135 THR B C 1
ATOM 2397 O O . THR B 1 135 ? -19.203 9.148 17.016 1 93.62 135 THR B O 1
ATOM 2400 N N . ASP B 1 136 ? -19.094 7.172 16.047 1 94 136 ASP B N 1
ATOM 2401 C CA . ASP B 1 136 ? -20.016 6.566 17 1 94 136 ASP B CA 1
ATOM 2402 C C . ASP B 1 136 ? -19.266 5.992 18.203 1 94 136 ASP B C 1
ATOM 2404 O O . ASP B 1 136 ? -19.859 5.344 19.062 1 94 136 ASP B O 1
ATOM 2408 N N . GLY B 1 137 ? -18 6.082 18.141 1 94.31 137 GLY B N 1
ATOM 2409 C CA . GLY B 1 137 ? -17.188 5.688 19.281 1 94.31 137 GLY B CA 1
ATOM 2410 C C . GLY B 1 137 ? -16.578 4.305 19.141 1 94.31 137 GLY B C 1
ATOM 2411 O O . GLY B 1 137 ? -15.703 3.92 19.906 1 94.31 137 GLY B O 1
ATOM 2412 N N . ARG B 1 138 ? -17.016 3.523 18.203 1 96.75 138 ARG B N 1
ATOM 2413 C CA . ARG B 1 138 ? -16.5 2.174 18.031 1 96.75 138 ARG B CA 1
ATOM 2414 C C . ARG B 1 138 ? -15.086 2.213 17.453 1 96.75 138 ARG B C 1
ATOM 2416 O O . ARG B 1 138 ? -14.773 3.053 16.609 1 96.75 138 ARG B O 1
ATOM 2423 N N . ALA B 1 139 ? -14.25 1.273 17.969 1 98.12 139 ALA B N 1
ATOM 2424 C CA . ALA B 1 139 ? -12.875 1.175 17.516 1 98.12 139 ALA B CA 1
ATOM 2425 C C . ALA B 1 139 ? -12.766 0.234 16.312 1 98.12 139 ALA B C 1
ATOM 2427 O O . ALA B 1 139 ? -13.469 -0.772 16.234 1 98.12 139 ALA B O 1
ATOM 2428 N N . ILE B 1 140 ? -11.836 0.564 15.391 1 98.19 140 ILE B N 1
ATOM 2429 C CA . ILE B 1 140 ? -11.531 -0.315 14.266 1 98.19 140 ILE B CA 1
ATOM 2430 C C . ILE B 1 140 ? -10.078 -0.134 13.844 1 98.19 140 ILE B C 1
ATOM 2432 O O . ILE B 1 140 ? -9.555 0.981 13.867 1 98.19 140 ILE B O 1
ATOM 2436 N N . THR B 1 141 ? -9.438 -1.196 13.531 1 98.56 141 THR B N 1
ATOM 2437 C CA . THR B 1 141 ? -8.078 -1.169 12.992 1 98.56 141 THR B CA 1
ATOM 2438 C C . THR B 1 141 ? -8.078 -1.493 11.508 1 98.56 141 THR B C 1
ATOM 2440 O O . THR B 1 141 ? -8.695 -2.475 11.078 1 98.56 141 THR B O 1
ATOM 2443 N N . LEU B 1 142 ? -7.426 -0.628 10.758 1 98.69 142 LEU B N 1
ATOM 2444 C CA . LEU B 1 142 ? -7.301 -0.819 9.312 1 98.69 142 LEU B CA 1
ATOM 2445 C C . LEU B 1 142 ? -5.836 -0.845 8.891 1 98.69 142 LEU B C 1
ATOM 2447 O O . LEU B 1 142 ? -5.012 -0.122 9.461 1 98.69 142 LEU B O 1
ATOM 2451 N N . ARG B 1 143 ? -5.508 -1.61 7.906 1 98.75 143 ARG B N 1
ATOM 2452 C CA . ARG B 1 143 ? -4.172 -1.618 7.316 1 98.75 143 ARG B CA 1
ATOM 2453 C C . ARG B 1 143 ? -4.008 -0.482 6.316 1 98.75 143 ARG B C 1
ATOM 2455 O O . ARG B 1 143 ? -4.953 -0.129 5.609 1 98.75 143 ARG B O 1
ATOM 2462 N N . ALA B 1 144 ? -2.844 0.021 6.242 1 98.88 144 ALA B N 1
ATOM 2463 C CA . ALA B 1 144 ? -2.6 1.15 5.352 1 98.88 144 ALA B CA 1
ATOM 2464 C C . ALA B 1 144 ? -1.139 1.196 4.91 1 98.88 144 ALA B C 1
ATOM 2466 O O . ALA B 1 144 ? -0.257 0.693 5.613 1 98.88 144 ALA B O 1
ATOM 2467 N N . VAL B 1 145 ? -0.899 1.793 3.791 1 98.94 145 VAL B N 1
ATOM 2468 C CA . VAL B 1 145 ? 0.428 2.068 3.248 1 98.94 145 VAL B CA 1
ATOM 2469 C C . VAL B 1 145 ? 0.501 3.516 2.768 1 98.94 145 VAL B C 1
ATOM 2471 O O . VAL B 1 145 ? -0.44 4.02 2.152 1 98.94 145 VAL B O 1
ATOM 2474 N N . ALA B 1 146 ? 1.573 4.156 2.998 1 98.94 146 ALA B N 1
ATOM 2475 C CA . ALA B 1 146 ? 1.795 5.512 2.5 1 98.94 146 ALA B CA 1
ATOM 2476 C C . ALA B 1 146 ? 3.203 5.664 1.932 1 98.94 146 ALA B C 1
ATOM 2478 O O . ALA B 1 146 ? 4.191 5.438 2.633 1 98.94 146 ALA B O 1
ATOM 2479 N N . PHE B 1 147 ? 3.289 6.055 0.648 1 98.94 147 PHE B N 1
ATOM 2480 C CA . PHE B 1 147 ? 4.539 6.496 0.038 1 98.94 147 PHE B CA 1
ATOM 2481 C C . PHE B 1 147 ? 4.723 7.996 0.213 1 98.94 147 PHE B C 1
ATOM 2483 O O . PHE B 1 147 ? 3.777 8.773 0.048 1 98.94 147 PHE B O 1
ATOM 2490 N N . THR B 1 148 ? 5.922 8.383 0.543 1 98.94 148 THR B N 1
ATOM 2491 C CA . THR B 1 148 ? 6.242 9.797 0.726 1 98.94 148 THR B CA 1
ATOM 2492 C C . THR B 1 148 ? 7.496 10.172 -0.062 1 98.94 148 THR B C 1
ATOM 2494 O O . THR B 1 148 ? 8.516 9.492 0.028 1 98.94 148 THR B O 1
ATOM 2497 N N . ASP B 1 149 ? 7.383 11.203 -0.856 1 98.88 149 ASP B N 1
ATOM 2498 C CA . ASP B 1 149 ? 8.516 11.836 -1.521 1 98.88 149 ASP B CA 1
ATOM 2499 C C . ASP B 1 149 ? 8.805 13.211 -0.924 1 98.88 149 ASP B C 1
ATOM 2501 O O . ASP B 1 149 ? 7.887 14.016 -0.733 1 98.88 149 ASP B O 1
ATOM 2505 N N . ARG B 1 150 ? 9.984 13.445 -0.623 1 98.88 150 ARG B N 1
ATOM 2506 C CA . ARG B 1 150 ? 10.422 14.758 -0.165 1 98.88 150 ARG B CA 1
ATOM 2507 C C . ARG B 1 150 ? 11.297 15.438 -1.213 1 98.88 150 ARG B C 1
ATOM 2509 O O . ARG B 1 150 ? 12.086 14.781 -1.895 1 98.88 150 ARG B O 1
ATOM 2516 N N . ASN B 1 151 ? 11.195 16.75 -1.313 1 98.69 151 ASN B N 1
ATOM 2517 C CA . ASN B 1 151 ? 12.039 17.484 -2.236 1 98.69 151 ASN B CA 1
ATOM 2518 C C . ASN B 1 151 ? 13.367 17.875 -1.591 1 98.69 151 ASN B C 1
ATOM 2520 O O . ASN B 1 151 ? 13.656 17.469 -0.465 1 98.69 151 ASN B O 1
ATOM 2524 N N . ALA B 1 152 ? 14.156 18.625 -2.326 1 97.75 152 ALA B N 1
ATOM 2525 C CA . ALA B 1 152 ? 15.508 18.969 -1.883 1 97.75 152 ALA B CA 1
ATOM 2526 C C . ALA B 1 152 ? 15.469 19.844 -0.625 1 97.75 152 ALA B C 1
ATOM 2528 O O . ALA B 1 152 ? 16.406 19.844 0.164 1 97.75 152 ALA B O 1
ATOM 2529 N N . ALA B 1 153 ? 14.367 20.531 -0.408 1 98.12 153 ALA B N 1
ATOM 2530 C CA . ALA B 1 153 ? 14.211 21.391 0.768 1 98.12 153 ALA B CA 1
ATOM 2531 C C . ALA B 1 153 ? 13.711 20.578 1.963 1 98.12 153 ALA B C 1
ATOM 2533 O O . ALA B 1 153 ? 13.508 21.125 3.051 1 98.12 153 ALA B O 1
ATOM 2534 N N . GLY B 1 154 ? 13.445 19.297 1.771 1 98.25 154 GLY B N 1
ATOM 2535 C CA . GLY B 1 154 ? 12.992 18.438 2.848 1 98.25 154 GLY B CA 1
ATOM 2536 C C . GLY B 1 154 ? 11.484 18.453 3.041 1 98.25 154 GLY B C 1
ATOM 2537 O O . GLY B 1 154 ? 10.969 17.891 4.008 1 98.25 154 GLY B O 1
ATOM 2538 N N . LEU B 1 155 ? 10.742 19.109 2.152 1 98.88 155 LEU B N 1
ATOM 2539 C CA . LEU B 1 155 ? 9.289 19.172 2.219 1 98.88 155 LEU B CA 1
ATOM 2540 C C . LEU B 1 155 ? 8.656 18.031 1.42 1 98.88 155 LEU B C 1
ATOM 2542 O O . LEU B 1 155 ? 9.242 17.547 0.448 1 98.88 155 LEU B O 1
ATOM 2546 N N . VAL B 1 156 ? 7.527 17.625 1.845 1 98.94 156 VAL B N 1
ATOM 2547 C CA . VAL B 1 156 ? 6.801 16.547 1.16 1 98.94 156 VAL B CA 1
ATOM 2548 C C . VAL B 1 156 ? 6.266 17.062 -0.174 1 98.94 156 VAL B C 1
ATOM 2550 O O . VAL B 1 156 ? 5.453 18 -0.208 1 98.94 156 VAL B O 1
ATOM 2553 N N . SER B 1 157 ? 6.727 16.469 -1.246 1 98.94 157 SER B N 1
ATOM 2554 C CA . SER B 1 157 ? 6.309 16.859 -2.588 1 98.94 157 SER B CA 1
ATOM 2555 C C . SER B 1 157 ? 5.312 15.867 -3.172 1 98.94 157 SER B C 1
ATOM 2557 O O . SER B 1 157 ? 4.641 16.156 -4.164 1 98.94 157 SER B O 1
ATOM 2559 N N . GLY B 1 158 ? 5.223 14.688 -2.611 1 98.81 158 GLY B N 1
ATOM 2560 C CA . GLY B 1 158 ? 4.285 13.68 -3.074 1 98.81 158 GLY B CA 1
ATOM 2561 C C . GLY B 1 158 ? 3.893 12.688 -1.994 1 98.81 158 GLY B C 1
ATOM 2562 O O . GLY B 1 158 ? 4.727 12.281 -1.186 1 98.81 158 GLY B O 1
ATOM 2563 N N . VAL B 1 159 ? 2.662 12.312 -1.939 1 98.88 159 VAL B N 1
ATOM 2564 C CA . VAL B 1 159 ? 2.148 11.266 -1.068 1 98.88 159 VAL B CA 1
ATOM 2565 C C . VAL B 1 159 ? 1.197 10.359 -1.852 1 98.88 159 VAL B C 1
ATOM 2567 O O . VAL B 1 159 ? 0.357 10.852 -2.613 1 98.88 159 VAL B O 1
ATOM 2570 N N . ARG B 1 160 ? 1.317 9.109 -1.753 1 98.81 160 ARG B N 1
ATOM 2571 C CA . ARG B 1 160 ? 0.36 8.125 -2.24 1 98.81 160 ARG B CA 1
ATOM 2572 C C . ARG B 1 160 ? -0.099 7.203 -1.113 1 98.81 160 ARG B C 1
ATOM 2574 O O . ARG B 1 160 ? 0.716 6.508 -0.501 1 98.81 160 ARG B O 1
ATOM 2581 N N . PHE B 1 161 ? -1.336 7.23 -0.897 1 98.5 161 PHE B N 1
ATOM 2582 C CA . PHE B 1 161 ? -1.941 6.473 0.189 1 98.5 161 PHE B CA 1
ATOM 2583 C C . PHE B 1 161 ? -2.771 5.316 -0.356 1 98.5 161 PHE B C 1
ATOM 2585 O O . PHE B 1 161 ? -3.562 5.496 -1.285 1 98.5 161 PHE B O 1
ATOM 2592 N N . TYR B 1 162 ? -2.615 4.168 0.251 1 98.81 162 TYR B N 1
ATOM 2593 C CA . TYR B 1 162 ? -3.367 2.961 -0.076 1 98.81 162 TYR B CA 1
ATOM 2594 C C . TYR B 1 162 ? -4.02 2.373 1.169 1 98.81 162 TYR B C 1
ATOM 2596 O O . TYR B 1 162 ? -3.33 1.922 2.086 1 98.81 162 TYR B O 1
ATOM 2604 N N . THR B 1 163 ? -5.277 2.375 1.202 1 98.62 163 THR B N 1
ATOM 2605 C CA . THR B 1 163 ? -6.047 1.841 2.318 1 98.62 163 THR B CA 1
ATOM 2606 C C . THR B 1 163 ? -7.512 1.67 1.931 1 98.62 163 THR B C 1
ATOM 2608 O O . THR B 1 163 ? -8.031 2.406 1.086 1 98.62 163 THR B O 1
ATOM 2611 N N . ASP B 1 164 ? -8.141 0.659 2.512 1 97.94 164 ASP B N 1
ATOM 2612 C CA . ASP B 1 164 ? -9.586 0.533 2.438 1 97.94 164 ASP B CA 1
ATOM 2613 C C . ASP B 1 164 ? -10.258 1.103 3.688 1 97.94 164 ASP B C 1
ATOM 2615 O O . ASP B 1 164 ? -10.305 0.442 4.727 1 97.94 164 ASP B O 1
ATOM 2619 N N . THR B 1 165 ? -10.867 2.264 3.535 1 96.81 165 THR B N 1
ATOM 2620 C CA . THR B 1 165 ? -11.469 2.92 4.691 1 96.81 165 THR B CA 1
ATOM 2621 C C . THR B 1 165 ? -12.969 2.641 4.746 1 96.81 165 THR B C 1
ATOM 2623 O O . THR B 1 165 ? -13.68 3.215 5.57 1 96.81 165 THR B O 1
ATOM 2626 N N . GLY B 1 166 ? -13.484 1.82 3.91 1 94.75 166 GLY B N 1
ATOM 2627 C CA . GLY B 1 166 ? -14.898 1.477 3.908 1 94.75 166 GLY B CA 1
ATOM 2628 C C . GLY B 1 166 ? -15.438 1.156 5.293 1 94.75 166 GLY B C 1
ATOM 2629 O O . GLY B 1 166 ? -16.422 1.76 5.738 1 94.75 166 GLY B O 1
ATOM 2630 N N . PRO B 1 167 ? -14.789 0.317 5.98 1 95.19 167 PRO B N 1
ATOM 2631 C CA . PRO B 1 167 ? -15.281 -0.126 7.289 1 95.19 167 PRO B CA 1
ATOM 2632 C C . PRO B 1 167 ? -15.344 1.008 8.312 1 95.19 167 PRO B C 1
ATOM 2634 O O . PRO B 1 167 ? -15.977 0.861 9.359 1 95.19 167 PRO B O 1
ATOM 2637 N N . LEU B 1 168 ? -14.609 2.088 8.055 1 94.75 168 LEU B N 1
ATOM 2638 C CA . LEU B 1 168 ? -14.641 3.248 8.938 1 94.75 168 LEU B CA 1
ATOM 2639 C C . LEU B 1 168 ? -16.016 3.895 8.938 1 94.75 168 LEU B C 1
ATOM 2641 O O . LEU B 1 168 ? -16.406 4.562 9.898 1 94.75 168 LEU B O 1
ATOM 2645 N N . PHE B 1 169 ? -16.797 3.672 7.883 1 92.69 169 PHE B N 1
ATOM 2646 C CA . PHE B 1 169 ? -18.031 4.441 7.688 1 92.69 169 PHE B CA 1
ATOM 2647 C C . PHE B 1 169 ? -19.234 3.518 7.578 1 92.69 169 PHE B C 1
ATOM 2649 O O . PHE B 1 169 ? -20.344 3.973 7.305 1 92.69 169 PHE B O 1
ATOM 2656 N N . THR B 1 170 ? -19.031 2.234 7.656 1 85.75 170 THR B N 1
ATOM 2657 C CA . THR B 1 170 ? -20.125 1.274 7.578 1 85.75 170 THR B CA 1
ATOM 2658 C C . THR B 1 170 ? -20.281 0.522 8.898 1 85.75 170 THR B C 1
ATOM 2660 O O . THR B 1 170 ? -19.328 0.415 9.672 1 85.75 170 THR B O 1
#